Protein AF-A0A7D5QG07-F1 (afdb_monomer_lite)

Secondary structure (DSSP, 8-state):
--HHHHHHHHS-BS---TTTS-HHHHHHEEEE-----TTS-SS----SPPPEEEETT-HHHHHHHHHHHTHHHHTT--TTS--HHHHHS-HHHHHHHHHHTTSEEEEE-SSEEEEEETTS-EEEEEHHHHHH-GGGTT-TTSTTEEEE-TT--HHHHHHHS-SEEEHHHHHTSS-EE-THHHHHHHHH-TTS-EEEEEETTEEEEEEPP-

Sequence (210 aa):
MTQQFDRLQEEPQTEIDRGRLNPTERQQLRTIDVSGTAGLPNTNTSGKFTTVYYLAGEEEVAAEKFTEENRDQLEQIDFSKSNALQTSVDRPVYDWILHHAGERTLTKYETVVREERADGSQWIIGRNKFDDRVDRRYGKNERGTAYVPPELSLNEVFERCGETITEEDLRLLDIDGDVREVLDLFRHDPSFPCEPISTHGMLAVRKTAS

Organism: NCBI:txid2743089

pLDDT: mean 90.37, std 10.23, range [45.09, 97.94]

Foldseek 3Di:
DFPLLVVQVVAKDLDDDLVRDDPVSNVQKDKQAFPDCFQAPPPDDDDGQRMIIHGPPCLLRSLLVSCVSCVVVLVRGDPVDDGRSCVRDDLVSSVSNCVNNVQWDWDDWDFWIWIAGPLQKIKIFTPCCVPPVSVCRDPLPDAGIKIDDNVDDLVVLLVPDDQKFFPVSCVVDPMTHHCVSSLVCLCTPPVNQWHWDADPNGIMIGHDDD

Radius of gyration: 21.15 Å; chains: 1; bounding box: 48×39×62 Å

Structure (mmCIF, N/CA/C/O backbone):
data_AF-A0A7D5QG07-F1
#
_entry.id   AF-A0A7D5QG07-F1
#
loop_
_atom_site.group_PDB
_atom_site.id
_atom_site.type_symbol
_atom_site.label_atom_id
_atom_site.label_alt_id
_atom_site.label_comp_id
_atom_site.label_asym_id
_atom_site.label_entity_id
_atom_site.label_seq_id
_atom_site.pdbx_PDB_ins_code
_atom_site.Cartn_x
_atom_site.Cartn_y
_atom_site.Cartn_z
_atom_site.occupancy
_atom_site.B_iso_or_equiv
_atom_site.auth_seq_id
_atom_site.auth_comp_id
_atom_site.auth_asym_id
_atom_site.auth_atom_id
_atom_site.pdbx_PDB_model_num
ATOM 1 N N . MET A 1 1 ? -11.090 12.742 33.816 1.00 75.62 1 MET A N 1
ATOM 2 C CA . MET A 1 1 ? -10.568 11.680 32.947 1.00 75.62 1 MET A CA 1
ATOM 3 C C . MET A 1 1 ? -10.974 10.357 33.562 1.00 75.62 1 MET A C 1
ATOM 5 O O . MET A 1 1 ? -11.002 10.274 34.790 1.00 75.62 1 MET A O 1
ATOM 9 N N . THR A 1 2 ? -11.437 9.403 32.764 1.00 88.50 2 THR A N 1
ATOM 10 C CA . THR A 1 2 ? -11.834 8.072 33.244 1.00 88.50 2 THR A CA 1
ATOM 11 C C . THR A 1 2 ? -10.656 7.107 33.150 1.00 88.50 2 THR A C 1
ATOM 13 O O . THR A 1 2 ? -9.847 7.223 32.240 1.00 88.50 2 THR A O 1
ATOM 16 N N . GLN A 1 3 ? -10.594 6.102 34.030 1.00 90.12 3 GLN A N 1
ATOM 17 C CA . GLN A 1 3 ? -9.508 5.103 34.017 1.00 90.12 3 GLN A CA 1
ATOM 18 C C . GLN A 1 3 ? -9.377 4.369 32.674 1.00 90.12 3 GLN A C 1
ATOM 20 O O . GLN A 1 3 ? -8.296 3.941 32.293 1.00 90.12 3 GLN A O 1
ATOM 25 N N . GLN A 1 4 ? -10.489 4.195 31.954 1.00 90.62 4 GLN A N 1
ATOM 26 C CA . GLN A 1 4 ? -10.457 3.594 30.622 1.00 90.62 4 GLN A CA 1
ATOM 27 C C . GLN A 1 4 ? -9.871 4.533 29.573 1.00 90.62 4 GLN A C 1
ATOM 29 O O . GLN A 1 4 ? -9.216 4.063 28.651 1.00 90.62 4 GLN A O 1
ATOM 34 N N . PHE A 1 5 ? -10.095 5.838 29.716 1.00 91.25 5 PHE A N 1
ATOM 35 C CA . PHE A 1 5 ? -9.460 6.818 28.853 1.00 91.25 5 PHE A CA 1
ATOM 36 C C . PHE A 1 5 ? -7.966 6.942 29.152 1.00 91.25 5 PHE A C 1
ATOM 38 O O . PHE A 1 5 ? -7.192 7.004 28.211 1.00 91.25 5 PHE A O 1
ATOM 45 N N . ASP A 1 6 ? -7.556 6.884 30.423 1.00 91.94 6 ASP A N 1
ATOM 46 C CA . ASP A 1 6 ? -6.134 6.890 30.799 1.00 91.94 6 ASP A CA 1
ATOM 47 C C . ASP A 1 6 ? -5.387 5.717 30.131 1.00 91.94 6 ASP A C 1
ATOM 49 O O . ASP A 1 6 ? -4.343 5.915 29.523 1.00 91.94 6 ASP A O 1
ATOM 53 N N . ARG A 1 7 ? -5.979 4.511 30.122 1.00 92.25 7 ARG A N 1
ATOM 54 C CA . ARG A 1 7 ? -5.424 3.348 29.397 1.00 92.25 7 ARG A CA 1
ATOM 55 C C . ARG A 1 7 ? -5.297 3.573 27.888 1.00 92.25 7 ARG A C 1
ATOM 57 O O . ARG A 1 7 ? -4.342 3.107 27.285 1.00 92.25 7 ARG A O 1
ATOM 64 N N . LEU A 1 8 ? -6.261 4.268 27.282 1.00 93.19 8 LEU A N 1
ATOM 65 C CA . LEU A 1 8 ? -6.231 4.606 25.854 1.00 93.19 8 LEU A CA 1
ATOM 66 C C . LEU A 1 8 ? -5.190 5.676 25.513 1.00 93.19 8 LEU A C 1
ATOM 68 O O . LEU A 1 8 ? -4.864 5.825 24.347 1.00 93.19 8 LEU A O 1
ATOM 72 N N . GLN A 1 9 ? -4.700 6.435 26.494 1.00 92.94 9 GLN A N 1
ATOM 73 C CA . GLN A 1 9 ? -3.595 7.375 26.288 1.00 92.94 9 GLN A CA 1
ATOM 74 C C . GLN A 1 9 ? -2.223 6.695 26.334 1.00 92.94 9 GLN A C 1
ATOM 76 O O . GLN A 1 9 ? -1.236 7.313 25.943 1.00 92.94 9 GLN A O 1
ATOM 81 N N . GLU A 1 10 ? -2.150 5.470 26.858 1.00 93.06 10 GLU A N 1
ATOM 82 C CA . GLU A 1 10 ? -0.915 4.686 26.907 1.00 93.06 10 GLU A CA 1
ATOM 83 C C . GLU A 1 10 ? -0.729 3.871 25.624 1.00 93.06 10 GLU A C 1
ATOM 85 O O . GLU A 1 10 ? 0.363 3.859 25.061 1.00 93.06 10 GLU A O 1
ATOM 90 N N . GLU A 1 11 ? -1.787 3.194 25.168 1.00 94.12 11 GLU A N 1
ATOM 91 C CA . GLU A 1 11 ? -1.794 2.386 23.945 1.00 94.12 11 GLU A CA 1
ATOM 92 C C . GLU A 1 11 ? -3.230 1.976 23.541 1.00 94.12 11 GLU A C 1
ATOM 94 O O . GLU A 1 11 ? -4.140 1.985 24.384 1.00 94.12 11 GLU A O 1
ATOM 99 N N . PRO A 1 12 ? -3.446 1.524 22.287 1.00 96.25 12 PRO A N 1
ATOM 100 C CA . PRO A 1 12 ? -4.704 0.918 21.851 1.00 96.25 12 PRO A CA 1
ATOM 101 C C . PRO A 1 12 ? -5.151 -0.242 22.754 1.00 96.25 12 PRO A C 1
ATOM 103 O O . PRO A 1 12 ? -4.336 -0.954 23.333 1.00 96.25 12 PRO A O 1
ATOM 106 N N . GLN A 1 13 ? -6.456 -0.477 22.878 1.00 96.69 13 GLN A N 1
ATOM 107 C CA . GLN A 1 13 ? -7.034 -1.445 23.823 1.00 96.69 13 GLN A CA 1
ATOM 108 C C . GLN A 1 13 ? -8.096 -2.323 23.152 1.00 96.69 13 GLN A C 1
ATOM 110 O O . GLN A 1 13 ? -8.821 -1.857 22.284 1.00 96.69 13 GLN A O 1
ATOM 115 N N . THR A 1 14 ? -8.260 -3.571 23.591 1.00 92.50 14 THR A N 1
ATOM 116 C CA . THR A 1 14 ? -9.289 -4.503 23.077 1.00 92.50 14 THR A CA 1
ATOM 117 C C . THR A 1 14 ? -10.572 -4.524 23.917 1.00 92.50 14 THR A C 1
ATOM 119 O O . THR A 1 14 ? -11.647 -4.875 23.435 1.00 92.50 14 THR A O 1
ATOM 122 N N . GLU A 1 15 ? -10.497 -4.081 25.176 1.00 88.75 15 GLU A N 1
ATOM 123 C CA . GLU A 1 15 ? -11.593 -4.169 26.150 1.00 88.75 15 GLU A CA 1
ATOM 124 C C . GLU A 1 15 ? -11.945 -2.801 26.756 1.00 88.75 15 GLU A C 1
ATOM 126 O O . GLU A 1 15 ? -11.649 -2.503 27.918 1.00 88.75 15 GLU A O 1
ATOM 131 N N . ILE A 1 16 ? -12.608 -1.947 25.971 1.00 91.19 16 ILE A N 1
ATOM 132 C CA . ILE A 1 16 ? -13.127 -0.655 26.442 1.00 91.19 16 ILE A CA 1
ATOM 133 C C . ILE A 1 16 ? -14.647 -0.704 26.587 1.00 91.19 16 ILE A C 1
ATOM 135 O O . ILE A 1 16 ? -15.390 -0.936 25.634 1.00 91.19 16 ILE A O 1
ATOM 139 N N . ASP A 1 17 ? -15.127 -0.398 27.793 1.00 89.00 17 ASP A N 1
ATOM 140 C CA . ASP A 1 17 ? -16.552 -0.199 28.052 1.00 89.00 17 ASP A CA 1
ATOM 141 C C . ASP A 1 17 ? -16.914 1.254 27.731 1.00 89.00 17 ASP A C 1
ATOM 143 O O . ASP A 1 17 ? -16.845 2.151 28.574 1.00 89.00 17 ASP A O 1
ATOM 147 N N . ARG A 1 18 ? -17.355 1.496 26.493 1.00 88.06 18 ARG A N 1
ATOM 148 C CA . ARG A 1 18 ? -17.759 2.833 26.019 1.00 88.06 18 ARG A CA 1
ATOM 149 C C . ARG A 1 18 ? -18.761 3.532 26.948 1.00 88.06 18 ARG A C 1
ATOM 151 O O . ARG A 1 18 ? -18.806 4.764 26.962 1.00 88.06 18 ARG A O 1
ATOM 158 N N . GLY A 1 19 ? -19.557 2.782 27.718 1.00 89.44 19 GLY A N 1
ATOM 159 C CA . GLY A 1 19 ? -20.500 3.326 28.694 1.00 89.44 19 GLY A CA 1
ATOM 160 C C . GLY A 1 19 ? -19.825 4.057 29.857 1.00 89.44 19 GLY A C 1
ATOM 161 O O . GLY A 1 19 ? -20.403 5.007 30.389 1.00 89.44 19 GLY A O 1
ATOM 162 N N . ARG A 1 20 ? -18.590 3.675 30.207 1.00 90.50 20 ARG A N 1
ATOM 163 C CA . ARG A 1 20 ? -17.798 4.275 31.295 1.00 90.50 20 ARG A CA 1
ATOM 164 C C . ARG A 1 20 ? -17.030 5.523 30.885 1.00 90.50 20 ARG A C 1
ATOM 166 O O . ARG A 1 20 ? -16.635 6.281 31.763 1.00 90.50 20 ARG A O 1
ATOM 173 N N . LEU A 1 21 ? -16.852 5.755 29.587 1.00 92.38 21 LEU A N 1
ATOM 174 C CA . LEU A 1 21 ? -16.264 6.988 29.065 1.00 92.38 21 LEU A CA 1
ATOM 175 C C . LEU A 1 21 ? -17.257 8.149 29.185 1.00 92.38 21 LEU A C 1
ATOM 177 O O . LEU A 1 21 ? -18.464 7.970 28.977 1.00 92.38 21 LEU A O 1
ATOM 181 N N . ASN A 1 22 ? -16.762 9.355 29.458 1.00 92.31 22 ASN A N 1
ATOM 182 C CA . ASN A 1 22 ? -17.591 10.562 29.394 1.00 92.31 22 ASN A CA 1
ATOM 183 C C . ASN A 1 22 ? -17.826 11.010 27.927 1.00 92.31 22 ASN A C 1
ATOM 185 O O . ASN A 1 22 ? -17.164 10.509 27.017 1.00 92.31 22 ASN A O 1
ATOM 189 N N . PRO A 1 23 ? -18.763 11.938 27.648 1.00 92.75 23 PRO A N 1
ATOM 190 C CA . PRO A 1 23 ? -19.078 12.339 26.273 1.00 92.75 23 PRO A CA 1
ATOM 191 C C . PRO A 1 23 ? -17.880 12.857 25.458 1.00 92.75 23 PRO A C 1
ATOM 193 O O . PRO A 1 23 ? -17.758 12.507 24.286 1.00 92.75 23 PRO A O 1
ATOM 196 N N . THR A 1 24 ? -16.987 13.641 26.065 1.00 92.31 24 THR A N 1
ATOM 197 C CA . THR A 1 24 ? -15.797 14.202 25.401 1.00 92.31 24 THR A CA 1
ATOM 198 C C . THR A 1 24 ? -14.765 13.123 25.071 1.00 92.31 24 THR A C 1
ATOM 200 O O . THR A 1 24 ? -14.142 13.152 24.013 1.00 92.31 24 THR A O 1
ATOM 203 N N . GLU A 1 25 ? -14.600 12.142 25.955 1.00 91.81 25 GLU A N 1
ATOM 204 C CA . GLU A 1 25 ? -13.723 10.984 25.745 1.00 91.81 25 GLU A CA 1
ATOM 205 C C . GLU A 1 25 ? -14.256 10.093 24.613 1.00 91.81 25 GLU A C 1
ATOM 207 O O . GLU A 1 25 ? -13.514 9.708 23.712 1.00 91.81 25 GLU A O 1
ATOM 212 N N . ARG A 1 26 ? -15.573 9.840 24.579 1.00 91.69 26 ARG A N 1
ATOM 213 C CA . ARG A 1 26 ? -16.208 9.057 23.500 1.00 91.69 26 ARG A CA 1
ATOM 214 C C . ARG A 1 26 ? -16.063 9.693 22.120 1.00 91.69 26 ARG A C 1
ATOM 216 O O . ARG A 1 26 ? -16.059 8.962 21.138 1.00 91.69 26 ARG A O 1
ATOM 223 N N . GLN A 1 27 ? -15.994 11.022 22.032 1.00 90.44 27 GLN A N 1
ATOM 224 C CA . GLN A 1 27 ? -15.794 11.722 20.756 1.00 90.44 27 GLN A CA 1
ATOM 225 C C . GLN A 1 27 ? -14.382 11.525 20.192 1.00 90.44 27 GLN A C 1
ATOM 227 O O . GLN A 1 27 ? -14.193 11.558 18.975 1.00 90.44 27 GLN A O 1
ATOM 232 N N . GLN A 1 28 ? -13.397 11.318 21.065 1.00 91.50 28 GLN A N 1
ATOM 233 C CA . GLN A 1 28 ? -12.005 11.083 20.678 1.00 91.50 28 GLN A CA 1
ATOM 234 C C . GLN A 1 28 ? -11.739 9.618 20.335 1.00 91.50 28 GLN A C 1
ATOM 236 O O . GLN A 1 28 ? -10.864 9.335 19.523 1.00 91.50 28 GLN A O 1
ATOM 241 N N . LEU A 1 29 ? -12.535 8.710 20.901 1.00 93.50 29 LEU A N 1
ATOM 242 C CA . LEU A 1 29 ? -12.448 7.281 20.644 1.00 93.50 29 LEU A CA 1
ATOM 243 C C . LEU A 1 29 ? -12.625 6.959 19.153 1.00 93.50 29 LEU A C 1
ATOM 245 O O . LEU A 1 29 ? -13.559 7.431 18.494 1.00 93.50 29 LEU A O 1
ATOM 249 N N . ARG A 1 30 ? -11.745 6.108 18.643 1.00 94.81 30 ARG A N 1
ATOM 250 C CA . ARG A 1 30 ? -11.836 5.440 17.346 1.00 94.81 30 ARG A CA 1
ATOM 251 C C . ARG A 1 30 ? -11.842 3.932 17.557 1.00 94.81 30 ARG A C 1
ATOM 253 O O . ARG A 1 30 ? -11.508 3.449 18.640 1.00 94.81 30 ARG A O 1
ATOM 260 N N . THR A 1 31 ? -12.294 3.201 16.544 1.00 94.19 31 THR A N 1
ATOM 261 C CA . THR A 1 31 ? -12.434 1.747 16.617 1.00 94.19 31 THR A CA 1
ATOM 262 C C . THR A 1 31 ? -12.063 1.090 15.305 1.00 94.19 31 THR A C 1
ATOM 264 O O . THR A 1 31 ? -12.551 1.509 14.258 1.00 94.19 31 THR A O 1
ATOM 267 N N . ILE A 1 32 ? -11.282 0.021 15.385 1.00 94.31 32 ILE A N 1
ATOM 268 C CA . ILE A 1 32 ? -11.153 -0.978 14.332 1.00 94.31 32 ILE A CA 1
ATOM 269 C C . ILE A 1 32 ? -12.163 -2.070 14.671 1.00 94.31 32 ILE A C 1
ATOM 271 O O . ILE A 1 32 ? -11.941 -2.876 15.576 1.00 94.31 32 ILE A O 1
ATOM 275 N N . ASP A 1 33 ? -13.308 -2.036 13.997 1.00 90.31 33 ASP A N 1
ATOM 276 C CA . ASP A 1 33 ? -14.390 -3.003 14.163 1.00 90.31 33 ASP A CA 1
ATOM 277 C C . ASP A 1 33 ? -14.762 -3.576 12.798 1.00 90.31 33 ASP A C 1
ATOM 279 O O . ASP A 1 33 ? -14.999 -2.832 11.846 1.00 90.31 33 ASP A O 1
ATOM 283 N N . VAL A 1 34 ? -14.789 -4.903 12.689 1.00 86.94 34 VAL A N 1
ATOM 284 C CA . VAL A 1 34 ? -15.007 -5.593 11.415 1.00 86.94 34 VAL A CA 1
ATOM 285 C C . VAL A 1 34 ? -16.366 -6.256 11.446 1.00 86.94 34 VAL A C 1
ATOM 287 O O . VAL A 1 34 ? -16.566 -7.319 12.037 1.00 86.94 34 VAL A O 1
ATOM 290 N N . SER A 1 35 ? -17.319 -5.619 10.776 1.00 73.19 35 SER A N 1
ATOM 291 C CA . SER A 1 35 ? -18.665 -6.149 10.634 1.00 73.19 35 SER A CA 1
ATOM 292 C C . SER A 1 35 ? -18.779 -6.971 9.350 1.00 73.19 35 SER A C 1
ATOM 294 O O . SER A 1 35 ? -18.849 -6.420 8.256 1.00 73.19 35 SER A O 1
ATOM 296 N N . GLY A 1 36 ? -18.858 -8.295 9.476 1.00 64.25 36 GLY A N 1
ATOM 297 C CA . GLY A 1 36 ? -19.212 -9.186 8.368 1.00 64.25 36 GLY A CA 1
ATOM 298 C C . GLY A 1 36 ? -18.354 -10.442 8.285 1.00 64.25 36 GLY A C 1
ATOM 299 O O . GLY A 1 36 ? -17.335 -10.566 8.953 1.00 64.25 36 GLY A O 1
ATOM 300 N N . THR A 1 37 ? -18.798 -11.391 7.461 1.00 60.59 37 THR A N 1
ATOM 301 C CA . THR A 1 37 ? -18.122 -12.682 7.232 1.00 60.59 37 THR A CA 1
ATOM 302 C C . THR A 1 37 ? -17.640 -12.845 5.787 1.00 60.59 37 THR A C 1
ATOM 304 O O . THR A 1 37 ? -17.240 -13.933 5.381 1.00 60.59 37 THR A O 1
ATOM 307 N N . ALA A 1 38 ? -17.713 -11.786 4.973 1.00 60.53 38 ALA A N 1
ATOM 308 C CA . ALA A 1 38 ? -17.312 -11.830 3.570 1.00 60.53 38 ALA A CA 1
ATOM 309 C C . ALA A 1 38 ? -15.799 -12.078 3.439 1.00 60.53 38 ALA A C 1
ATOM 311 O O . ALA A 1 38 ? -14.995 -11.327 3.990 1.00 60.53 38 ALA A O 1
ATOM 312 N N . GLY A 1 39 ? -15.421 -13.118 2.693 1.00 58.28 39 GLY A N 1
ATOM 313 C CA . GLY A 1 39 ? -14.022 -13.519 2.512 1.00 58.28 39 GLY A CA 1
ATOM 314 C C . GLY A 1 39 ? -13.503 -14.529 3.542 1.00 58.28 39 GLY A C 1
ATOM 315 O O . GLY A 1 39 ? -12.375 -14.981 3.392 1.00 58.28 39 GLY A O 1
ATOM 316 N N . LEU A 1 40 ? -14.315 -14.929 4.531 1.00 62.00 40 LEU A N 1
ATOM 317 C CA . LEU A 1 40 ? -13.992 -16.039 5.432 1.00 62.00 40 LEU A CA 1
ATOM 318 C C . LEU A 1 40 ? -14.559 -17.354 4.866 1.00 62.00 40 LEU A C 1
ATOM 320 O O . LEU A 1 40 ? -15.730 -17.388 4.466 1.00 62.00 40 LEU A O 1
ATOM 324 N N . PRO A 1 41 ? -13.778 -18.448 4.806 1.00 55.97 41 PRO A N 1
ATOM 325 C CA . PRO A 1 41 ? -14.302 -19.746 4.400 1.00 55.97 41 PRO A CA 1
ATOM 326 C C . PRO A 1 41 ? -15.393 -20.211 5.382 1.00 55.97 41 PRO A C 1
ATOM 328 O O . PRO A 1 41 ? -15.249 -20.093 6.594 1.00 55.97 41 PRO A O 1
ATOM 331 N N . ASN A 1 42 ? -16.492 -20.779 4.864 1.00 51.66 42 ASN A N 1
ATOM 332 C CA . ASN A 1 42 ? -17.657 -21.276 5.632 1.00 51.66 42 ASN A CA 1
ATOM 333 C C . ASN A 1 42 ? -17.342 -22.447 6.600 1.00 51.66 42 ASN A C 1
ATOM 335 O O . ASN A 1 42 ? -18.241 -23.136 7.084 1.00 51.66 42 ASN A O 1
ATOM 339 N N . THR A 1 43 ? -16.071 -22.730 6.860 1.00 45.09 43 THR A N 1
ATOM 340 C CA . THR A 1 43 ? -15.596 -23.872 7.631 1.00 45.09 43 THR A CA 1
ATOM 341 C C . THR A 1 43 ? -15.408 -23.505 9.098 1.00 45.09 43 THR A C 1
ATOM 343 O O . THR A 1 43 ? -14.291 -23.303 9.527 1.00 45.09 43 THR A O 1
ATOM 346 N N . ASN A 1 44 ? -16.487 -23.475 9.883 1.00 46.47 44 ASN A N 1
ATOM 347 C CA . ASN A 1 44 ? -16.484 -23.751 11.334 1.00 46.47 44 ASN A CA 1
ATOM 348 C C . ASN A 1 44 ? -15.408 -23.105 12.261 1.00 46.47 44 ASN A C 1
ATOM 350 O O . ASN A 1 44 ? -15.214 -23.616 13.365 1.00 46.47 44 ASN A O 1
ATOM 354 N N . THR A 1 45 ? -14.759 -21.986 11.920 1.00 45.22 45 THR A N 1
ATOM 355 C CA . THR A 1 45 ? -13.738 -21.349 12.780 1.00 45.22 45 THR A CA 1
ATOM 356 C C . THR A 1 45 ? -14.207 -20.052 13.452 1.00 45.22 45 THR A C 1
ATOM 358 O O . THR A 1 45 ? -14.555 -19.065 12.815 1.00 45.22 45 THR A O 1
ATOM 361 N N . SER A 1 46 ? -14.230 -20.124 14.786 1.00 45.81 46 SER A N 1
ATOM 362 C CA . SER A 1 46 ? -13.853 -19.103 15.778 1.00 45.81 46 SER A CA 1
ATOM 363 C C . SER A 1 46 ? -14.093 -17.614 15.477 1.00 45.81 46 SER A C 1
ATOM 365 O O . SER A 1 46 ? -13.234 -16.930 14.932 1.00 45.81 46 SER A O 1
ATOM 367 N N . GLY A 1 47 ? -15.172 -17.088 16.064 1.00 60.59 47 GLY A N 1
ATOM 368 C CA . GLY A 1 47 ? -15.193 -15.740 16.641 1.00 60.59 47 GLY A CA 1
ATOM 369 C C . GLY A 1 47 ? -15.346 -14.571 15.665 1.00 60.59 47 GLY A C 1
ATOM 370 O O . GLY A 1 47 ? -14.900 -14.585 14.527 1.00 60.59 47 GLY A O 1
ATOM 371 N N . LYS A 1 48 ? -16.003 -13.513 16.144 1.00 76.00 48 LYS A N 1
ATOM 372 C CA . LYS A 1 48 ? -15.893 -12.185 15.530 1.00 76.00 48 LYS A CA 1
ATOM 373 C C . LYS A 1 48 ? -14.455 -11.690 15.708 1.00 76.00 48 LYS A C 1
ATOM 375 O O . LYS A 1 48 ? -13.819 -12.080 16.686 1.00 76.00 48 LYS A O 1
ATOM 380 N N . PHE A 1 49 ? -13.984 -10.818 14.817 1.00 88.00 49 PHE A N 1
ATOM 381 C CA . PHE A 1 49 ? -12.759 -10.062 15.071 1.00 88.00 49 PHE A CA 1
ATOM 382 C C . PHE A 1 49 ? -12.864 -9.349 16.424 1.00 88.00 49 PHE A C 1
ATOM 384 O O . PHE A 1 49 ? -13.899 -8.755 16.741 1.00 88.00 49 PHE A O 1
ATOM 391 N N . THR A 1 50 ? -11.801 -9.418 17.215 1.00 91.81 50 THR A N 1
ATOM 392 C CA . THR A 1 50 ? -11.635 -8.619 18.422 1.00 91.81 50 THR A CA 1
ATOM 393 C C . THR A 1 50 ? -11.540 -7.155 18.014 1.00 91.81 50 THR A C 1
ATOM 395 O O . THR A 1 50 ? -10.642 -6.761 17.268 1.00 91.81 50 THR A O 1
ATOM 398 N N . THR A 1 51 ? -12.483 -6.346 18.495 1.00 93.56 51 THR A N 1
ATOM 399 C CA . THR A 1 51 ? -12.501 -4.900 18.265 1.00 93.56 51 THR A CA 1
ATOM 400 C C . THR A 1 51 ? -11.322 -4.238 18.977 1.00 93.56 51 THR A C 1
ATOM 402 O O . THR A 1 51 ? -11.108 -4.480 20.164 1.00 93.56 51 THR A O 1
ATOM 405 N N . VAL A 1 52 ? -10.605 -3.348 18.287 1.00 96.31 52 VAL A N 1
ATOM 406 C CA . VAL A 1 52 ? -9.563 -2.502 18.892 1.00 96.31 52 VAL A CA 1
ATOM 407 C C . VAL A 1 52 ? -10.055 -1.065 18.996 1.00 96.31 52 VAL A C 1
ATOM 409 O O . VAL A 1 52 ? -10.602 -0.506 18.050 1.00 96.31 52 VAL A O 1
ATOM 412 N N . TYR A 1 53 ? -9.852 -0.464 20.157 1.00 96.25 53 TYR A N 1
ATOM 413 C CA . TYR A 1 53 ? -10.187 0.905 20.514 1.00 96.25 53 TYR A CA 1
ATOM 414 C C . TYR A 1 53 ? -8.904 1.726 20.615 1.00 96.25 53 TYR A C 1
ATOM 416 O O . TYR A 1 53 ? -7.945 1.277 21.236 1.00 96.25 53 TYR A O 1
ATOM 424 N N . TYR A 1 54 ? -8.884 2.923 20.036 1.00 96.25 54 TYR A N 1
ATOM 425 C CA . TYR A 1 54 ? -7.681 3.761 19.983 1.00 96.25 54 TYR A CA 1
ATOM 426 C C . TYR A 1 54 ? -8.032 5.252 19.910 1.00 96.25 54 TYR A C 1
ATOM 428 O O . TYR A 1 54 ? -9.212 5.609 19.771 1.00 96.25 54 TYR A O 1
ATOM 436 N N . LEU A 1 55 ? -7.033 6.129 20.027 1.00 95.12 55 LEU A N 1
ATOM 437 C CA . LEU A 1 55 ? -7.194 7.573 19.850 1.00 95.12 55 LEU A CA 1
ATOM 438 C C . LEU A 1 55 ? -6.734 8.013 18.452 1.00 95.12 55 LEU A C 1
ATOM 440 O O . LEU A 1 55 ? -5.897 7.384 17.815 1.00 95.12 55 LEU A O 1
ATOM 444 N N . ALA A 1 56 ? -7.305 9.103 17.937 1.00 91.00 56 ALA A N 1
ATOM 445 C CA . ALA A 1 56 ? -6.933 9.616 16.615 1.00 91.00 56 ALA A CA 1
ATOM 446 C C . ALA A 1 56 ? -5.424 9.929 16.531 1.00 91.00 56 ALA A C 1
ATOM 448 O O . ALA A 1 56 ? -4.891 10.595 17.419 1.00 91.00 56 ALA A O 1
ATOM 449 N N . GLY A 1 57 ? -4.771 9.498 15.448 1.00 90.19 57 GLY A N 1
ATOM 450 C CA . GLY A 1 57 ? -3.316 9.585 15.278 1.00 90.19 57 GLY A CA 1
ATOM 451 C C . GLY A 1 57 ? -2.552 8.309 15.653 1.00 90.19 57 GLY A C 1
ATOM 452 O O . GLY A 1 57 ? -1.353 8.237 15.395 1.00 90.19 57 GLY A O 1
ATOM 453 N N . GLU A 1 58 ? -3.219 7.306 16.236 1.00 94.44 58 GLU A N 1
ATOM 454 C CA . GLU A 1 58 ? -2.628 6.006 16.592 1.00 94.44 58 GLU A CA 1
ATOM 455 C C . GLU A 1 58 ? -3.014 4.891 15.605 1.00 94.44 58 GLU A C 1
ATOM 457 O O . GLU A 1 58 ? -3.027 3.716 15.964 1.00 94.44 58 GLU A O 1
ATOM 462 N N . GLU A 1 59 ? -3.371 5.227 14.360 1.00 95.00 59 GLU A N 1
ATOM 463 C CA . GLU A 1 59 ? -3.904 4.262 13.387 1.00 95.00 59 GLU A CA 1
ATOM 464 C C . GLU A 1 59 ? -2.942 3.099 13.103 1.00 95.00 59 GLU A C 1
ATOM 466 O O . GLU A 1 59 ? -3.392 1.969 12.927 1.00 95.00 59 GLU A O 1
ATOM 471 N N . GLU A 1 60 ? -1.635 3.370 13.061 1.00 95.56 60 GLU A N 1
ATOM 472 C CA . GLU A 1 60 ? -0.593 2.361 12.834 1.00 95.56 60 GLU A CA 1
ATOM 473 C C . GLU A 1 60 ? -0.507 1.378 14.008 1.00 95.56 60 GLU A C 1
ATOM 475 O O . GLU A 1 60 ? -0.717 0.182 13.828 1.00 95.56 60 GLU A O 1
ATOM 480 N N . VAL A 1 61 ? -0.322 1.887 15.230 1.00 96.75 61 VAL A N 1
ATOM 481 C CA . VAL A 1 61 ? -0.219 1.062 16.449 1.00 96.75 61 VAL A CA 1
ATOM 482 C C . VAL A 1 61 ? -1.522 0.297 16.713 1.00 96.75 61 VAL A C 1
ATOM 484 O O . VAL A 1 61 ? -1.515 -0.852 17.152 1.00 96.75 61 VAL A O 1
ATOM 487 N N . ALA A 1 62 ? -2.674 0.904 16.416 1.00 96.94 62 ALA A N 1
ATOM 488 C CA . ALA A 1 62 ? -3.963 0.235 16.536 1.00 96.94 62 ALA A CA 1
ATOM 489 C C . ALA A 1 62 ? -4.107 -0.909 15.527 1.00 96.94 62 ALA A C 1
ATOM 491 O O . ALA A 1 62 ? -4.633 -1.968 15.876 1.00 96.94 62 ALA A O 1
ATOM 492 N N . ALA A 1 63 ? -3.641 -0.715 14.291 1.00 97.44 63 ALA A N 1
ATOM 493 C CA . ALA A 1 63 ? -3.636 -1.752 13.269 1.00 97.44 63 ALA A CA 1
ATOM 494 C C . ALA A 1 63 ? -2.659 -2.886 13.601 1.00 97.44 63 ALA A C 1
ATOM 496 O O . ALA A 1 63 ? -3.008 -4.044 13.378 1.00 97.44 63 ALA A O 1
ATOM 497 N N . GLU A 1 64 ? -1.488 -2.586 14.167 1.00 97.56 64 GLU A N 1
ATOM 498 C CA . GLU A 1 64 ? -0.555 -3.583 14.705 1.00 97.56 64 GLU A CA 1
ATOM 499 C C . GLU A 1 64 ? -1.239 -4.444 15.773 1.00 97.56 64 GLU A C 1
ATOM 501 O O . GLU A 1 64 ? -1.379 -5.652 15.585 1.00 97.56 64 GLU A O 1
ATOM 506 N N . LYS A 1 65 ? -1.802 -3.821 16.817 1.00 97.44 65 LYS A N 1
ATOM 507 C CA . LYS A 1 65 ? -2.508 -4.541 17.889 1.00 97.44 65 LYS A CA 1
ATOM 508 C C . LYS A 1 65 ? -3.688 -5.357 17.366 1.00 97.44 65 LYS A C 1
ATOM 510 O O . LYS A 1 65 ? -3.880 -6.504 17.756 1.00 97.44 65 LYS A O 1
ATOM 515 N N . PHE A 1 66 ? -4.477 -4.797 16.448 1.00 97.19 66 PHE A N 1
ATOM 516 C CA .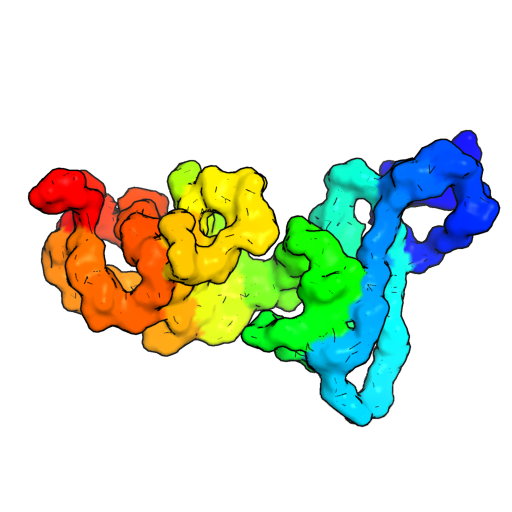 PHE A 1 66 ? -5.566 -5.532 15.802 1.00 97.19 66 PHE A CA 1
ATOM 517 C C . PHE A 1 66 ? -5.050 -6.770 15.069 1.00 97.19 66 PHE A C 1
ATOM 519 O O . PHE A 1 66 ? -5.689 -7.821 15.098 1.00 97.19 66 PHE A O 1
ATOM 526 N N . THR A 1 67 ? -3.901 -6.642 14.415 1.00 96.50 67 THR A N 1
ATOM 527 C CA . THR A 1 67 ? -3.279 -7.710 13.644 1.00 96.50 67 THR A CA 1
ATOM 528 C C . THR A 1 67 ? -2.760 -8.834 14.540 1.00 96.50 67 THR A C 1
ATOM 530 O O . THR A 1 67 ? -2.960 -10.003 14.214 1.00 96.50 67 THR A O 1
ATOM 533 N N . GLU A 1 68 ? -2.143 -8.493 15.670 1.00 96.06 68 GLU A N 1
ATOM 534 C CA . GLU A 1 68 ? -1.675 -9.454 16.674 1.00 96.06 68 GLU A CA 1
ATOM 535 C C . GLU A 1 68 ? -2.839 -10.234 17.300 1.00 96.06 68 GLU A C 1
ATOM 537 O O . GLU A 1 68 ? -2.827 -11.463 17.328 1.00 96.06 68 GLU A O 1
ATOM 542 N N . GLU A 1 69 ? -3.883 -9.527 17.733 1.00 95.56 69 GLU A N 1
ATOM 543 C CA . GLU A 1 69 ? -5.043 -10.105 18.429 1.00 95.56 69 GLU A CA 1
ATOM 544 C C . GLU A 1 69 ? -5.924 -10.977 17.528 1.00 95.56 69 GLU A C 1
ATOM 546 O O . GLU A 1 69 ? -6.668 -11.833 18.006 1.00 95.56 69 GLU A O 1
ATOM 551 N N . ASN A 1 70 ? -5.867 -10.752 16.215 1.00 93.12 70 ASN A N 1
ATOM 552 C CA . ASN A 1 70 ? -6.696 -11.445 15.232 1.00 93.12 70 ASN A CA 1
ATOM 553 C C . ASN A 1 70 ? -5.870 -12.262 14.234 1.00 93.12 70 ASN A C 1
ATOM 555 O O . ASN A 1 70 ? -6.319 -12.489 13.106 1.00 93.12 70 ASN A O 1
ATOM 559 N N . ARG A 1 71 ? -4.652 -12.671 14.615 1.00 93.00 71 ARG A N 1
ATOM 560 C CA . ARG A 1 71 ? -3.703 -13.303 13.693 1.00 93.00 71 ARG A CA 1
ATOM 561 C C . ARG A 1 71 ? -4.302 -14.513 12.980 1.00 93.00 71 ARG A C 1
ATOM 563 O O . ARG A 1 71 ? -4.289 -14.540 11.750 1.00 93.00 71 ARG A O 1
ATOM 570 N N . ASP A 1 72 ? -4.894 -15.432 13.740 1.00 89.69 72 ASP A N 1
ATOM 571 C CA . ASP A 1 72 ? -5.479 -16.680 13.237 1.00 89.69 72 ASP A CA 1
ATOM 572 C C . ASP A 1 72 ? -6.616 -16.437 12.231 1.00 89.69 72 ASP A C 1
ATOM 574 O O . ASP A 1 72 ? -6.787 -17.191 11.271 1.00 89.69 72 ASP A O 1
ATOM 578 N N . GLN A 1 73 ? -7.427 -15.396 12.443 1.00 88.88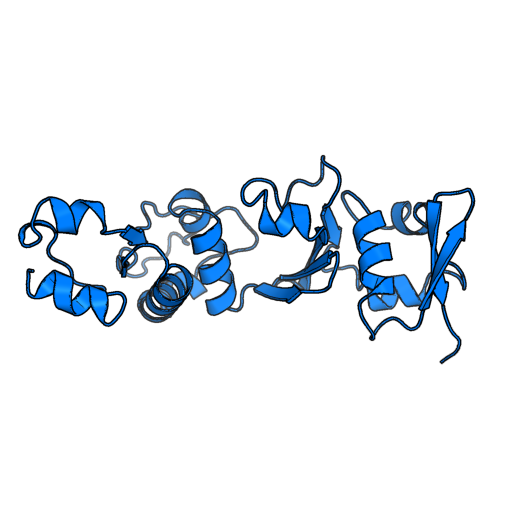 73 GLN A N 1
ATOM 579 C CA . GLN A 1 73 ? -8.510 -15.022 11.532 1.00 88.88 73 GLN A CA 1
ATOM 580 C C . GLN A 1 73 ? -7.969 -14.347 10.272 1.00 88.88 73 GLN A C 1
ATOM 582 O O . GLN A 1 73 ? -8.502 -14.567 9.185 1.00 88.88 73 GLN A O 1
ATOM 587 N N . LEU A 1 74 ? -6.921 -13.529 10.403 1.00 91.38 74 LEU A N 1
ATOM 588 C CA . LEU A 1 74 ? -6.290 -12.853 9.270 1.00 91.38 74 LEU A CA 1
ATOM 589 C C . LEU A 1 74 ? -5.611 -13.850 8.327 1.00 91.38 74 LEU A C 1
ATOM 591 O O . LEU A 1 74 ? -5.750 -13.704 7.120 1.00 91.38 74 LEU A O 1
ATOM 595 N N . GLU A 1 75 ? -4.978 -14.901 8.851 1.00 89.50 75 GLU A N 1
ATOM 596 C CA . GLU A 1 75 ? -4.363 -15.970 8.042 1.00 89.50 75 GLU A CA 1
ATOM 597 C C . GLU A 1 75 ? -5.376 -16.761 7.191 1.00 89.50 75 GLU A C 1
ATOM 599 O O . GLU A 1 75 ? -5.003 -17.440 6.236 1.00 89.50 75 GLU A O 1
ATOM 604 N N . GLN A 1 76 ? -6.671 -16.677 7.513 1.00 87.12 76 GLN A N 1
ATOM 605 C CA . GLN A 1 76 ? -7.746 -17.332 6.760 1.00 87.12 76 GLN A CA 1
ATOM 606 C C . GLN A 1 76 ? -8.319 -16.455 5.638 1.00 87.12 76 GLN A C 1
ATOM 608 O O . GLN A 1 76 ? -9.155 -16.931 4.863 1.00 87.12 76 GLN A O 1
ATOM 613 N N . ILE A 1 77 ? -7.920 -15.181 5.558 1.00 87.06 77 ILE A N 1
ATOM 614 C CA . ILE A 1 77 ? -8.425 -14.236 4.562 1.00 87.06 77 ILE A CA 1
ATOM 615 C C . ILE A 1 77 ? -7.569 -14.285 3.301 1.00 87.06 77 ILE A C 1
ATOM 617 O O . ILE A 1 77 ? -6.351 -14.163 3.335 1.00 87.06 77 ILE A O 1
ATOM 621 N N . ASP A 1 78 ? -8.240 -14.373 2.155 1.00 86.75 78 ASP A N 1
ATOM 622 C CA . ASP A 1 78 ? -7.620 -14.135 0.855 1.00 86.75 78 ASP A CA 1
ATOM 623 C C . ASP A 1 78 ? -7.581 -12.625 0.556 1.00 86.75 78 ASP A C 1
ATOM 625 O O . ASP A 1 78 ? -8.564 -12.039 0.085 1.00 86.75 78 ASP A O 1
ATOM 629 N N . PHE A 1 79 ? -6.442 -11.987 0.836 1.00 88.31 79 PHE A N 1
ATOM 630 C CA . PHE A 1 79 ? -6.238 -10.549 0.629 1.00 88.31 79 PHE A CA 1
ATOM 631 C C . PHE A 1 79 ? -6.098 -10.136 -0.842 1.00 88.31 79 PHE A C 1
ATOM 633 O O . PHE A 1 79 ? -6.188 -8.941 -1.141 1.00 88.31 79 PHE A O 1
ATOM 640 N N . SER A 1 80 ? -5.950 -11.092 -1.770 1.00 81.62 80 SER A N 1
ATOM 641 C CA . SER A 1 80 ? -5.965 -10.810 -3.216 1.00 81.62 80 SER A CA 1
ATOM 642 C C . SER A 1 80 ? -7.366 -10.437 -3.722 1.00 81.62 80 SER A C 1
ATOM 644 O O . SER A 1 80 ? -7.526 -9.858 -4.800 1.00 81.62 80 SER A O 1
ATOM 646 N N . LYS A 1 81 ? -8.407 -10.742 -2.935 1.00 82.50 81 LYS A N 1
ATOM 647 C CA . LYS A 1 81 ? -9.809 -10.452 -3.243 1.00 82.50 81 LYS A CA 1
ATOM 648 C C . LYS A 1 81 ? -10.395 -9.437 -2.268 1.00 82.50 81 LYS A C 1
ATOM 650 O O . LYS A 1 81 ? -9.875 -9.181 -1.183 1.00 82.50 81 LYS A O 1
ATOM 655 N N . SER A 1 82 ? -11.538 -8.871 -2.656 1.00 83.25 82 SER A N 1
ATOM 656 C CA . SER A 1 82 ? -12.314 -8.033 -1.743 1.00 83.25 82 SER A CA 1
ATOM 657 C C . SER A 1 82 ? -12.795 -8.850 -0.542 1.00 83.25 82 SER A C 1
ATOM 659 O O . SER A 1 82 ? -13.309 -9.959 -0.702 1.00 83.25 82 SER A O 1
ATOM 661 N N . ASN A 1 83 ? -12.623 -8.293 0.654 1.00 86.88 83 ASN A N 1
ATOM 662 C CA . ASN A 1 83 ? -12.876 -8.958 1.930 1.00 86.88 83 ASN A CA 1
ATOM 663 C C . ASN A 1 83 ? -13.535 -7.997 2.936 1.00 86.88 83 ASN A C 1
ATOM 665 O O . ASN A 1 83 ? -13.591 -6.784 2.719 1.00 86.88 83 ASN A O 1
ATOM 669 N N . ALA A 1 84 ? -14.041 -8.545 4.045 1.00 86.19 84 ALA A N 1
ATOM 670 C CA . ALA A 1 84 ? -14.774 -7.782 5.054 1.00 86.19 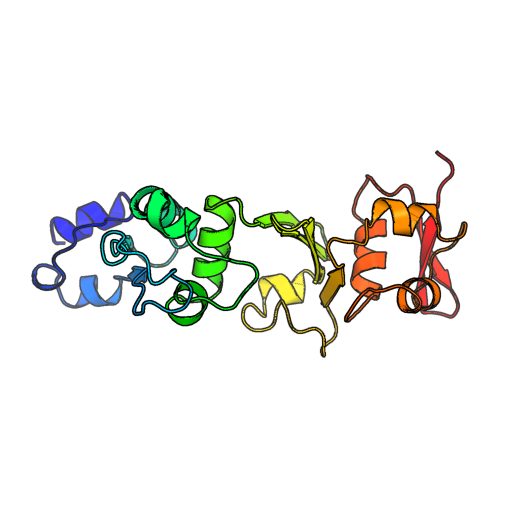84 ALA A CA 1
ATOM 671 C C . ALA A 1 84 ? -13.953 -6.657 5.706 1.00 86.19 84 ALA A C 1
ATOM 673 O O . ALA A 1 84 ? -14.537 -5.638 6.080 1.00 86.19 84 ALA A O 1
ATOM 674 N N . LEU A 1 85 ? -12.627 -6.802 5.828 1.00 89.62 85 LEU A N 1
ATOM 675 C CA . LEU A 1 85 ? -11.765 -5.755 6.386 1.00 89.62 85 LEU A CA 1
ATOM 676 C C . LEU A 1 85 ? -11.782 -4.526 5.483 1.00 89.62 85 LEU A C 1
ATOM 678 O O . LEU A 1 85 ? -12.075 -3.431 5.954 1.00 89.62 85 LEU A O 1
ATOM 682 N N . GLN A 1 86 ? -11.568 -4.723 4.179 1.00 88.69 86 GLN A N 1
ATOM 683 C CA . GLN A 1 86 ? -11.526 -3.638 3.196 1.00 88.69 86 GLN A CA 1
ATOM 684 C C . GLN A 1 86 ? -12.784 -2.754 3.230 1.00 88.69 86 GLN A C 1
ATOM 686 O O . GLN A 1 86 ? -12.701 -1.560 2.956 1.00 88.69 86 GLN A O 1
ATOM 691 N N . THR A 1 87 ? -13.950 -3.330 3.532 1.00 85.56 87 THR A N 1
ATOM 692 C CA . THR A 1 87 ? -15.221 -2.593 3.597 1.00 85.56 87 THR A CA 1
ATOM 693 C C . THR A 1 87 ? -15.569 -2.058 4.983 1.00 85.56 87 THR A C 1
ATOM 695 O O . THR A 1 87 ? -16.435 -1.194 5.078 1.00 85.56 87 THR A O 1
ATOM 698 N N . SER A 1 88 ? -14.968 -2.595 6.050 1.00 89.12 88 SER A N 1
ATOM 699 C CA . SER A 1 88 ? -15.335 -2.247 7.433 1.00 89.12 88 SER A CA 1
ATOM 700 C C . SER A 1 88 ? -14.457 -1.159 8.039 1.00 89.12 88 SER A C 1
ATOM 702 O O . SER A 1 88 ? -14.893 -0.485 8.969 1.00 89.12 88 SER A O 1
ATOM 704 N N . VAL A 1 89 ? -13.231 -0.994 7.543 1.00 91.31 89 VAL A N 1
ATOM 705 C CA . VAL A 1 89 ? -12.268 -0.037 8.095 1.00 91.31 89 VAL A CA 1
ATOM 706 C C . VAL A 1 89 ? -11.860 0.998 7.056 1.00 91.31 89 VAL A C 1
ATOM 708 O O . VAL A 1 89 ? -11.873 0.739 5.851 1.00 91.31 89 VAL A O 1
ATOM 711 N N . ASP A 1 90 ? -11.461 2.175 7.531 1.00 90.19 90 ASP A N 1
ATOM 712 C CA . ASP A 1 90 ? -10.939 3.221 6.661 1.00 90.19 90 ASP A CA 1
ATOM 713 C C . ASP A 1 90 ? -9.668 2.749 5.948 1.00 90.19 90 ASP A C 1
ATOM 715 O O . ASP A 1 90 ? -8.849 1.999 6.492 1.00 90.19 90 ASP A O 1
ATOM 719 N N . ARG A 1 91 ? -9.464 3.231 4.718 1.00 89.38 91 ARG A N 1
ATOM 720 C CA . ARG A 1 91 ? -8.364 2.770 3.868 1.00 89.38 91 ARG A CA 1
ATOM 721 C C . ARG A 1 91 ? -6.968 2.894 4.504 1.00 89.38 91 ARG A C 1
ATOM 723 O O . ARG A 1 91 ? -6.207 1.941 4.349 1.00 89.38 91 ARG A O 1
ATOM 730 N N . PRO A 1 92 ? -6.605 3.980 5.224 1.00 89.75 92 PRO A N 1
ATOM 731 C CA . PRO A 1 92 ? -5.322 4.053 5.928 1.00 89.75 92 PRO A CA 1
ATOM 732 C C . PRO A 1 92 ? -5.119 2.925 6.946 1.00 89.75 92 PRO A C 1
ATOM 734 O O . PRO A 1 92 ? -4.030 2.366 7.024 1.00 89.75 92 PRO A O 1
ATOM 737 N N . VAL A 1 93 ? -6.169 2.568 7.690 1.00 94.00 93 VAL A N 1
ATOM 738 C CA . VAL A 1 93 ? -6.127 1.498 8.696 1.00 94.00 93 VAL A CA 1
ATOM 739 C C . VAL A 1 93 ? -6.001 0.142 8.010 1.00 94.00 93 VAL A C 1
ATOM 741 O O . VAL A 1 93 ? -5.152 -0.657 8.392 1.00 94.00 93 VAL A O 1
ATOM 744 N N . TYR A 1 94 ? -6.784 -0.104 6.954 1.00 93.81 94 TYR A N 1
ATOM 745 C CA . TYR A 1 94 ? -6.678 -1.337 6.167 1.00 93.81 94 TYR A CA 1
ATOM 746 C C . TYR A 1 94 ? -5.263 -1.553 5.623 1.00 93.81 94 TYR A C 1
ATOM 748 O O . TYR A 1 94 ? -4.711 -2.646 5.684 1.00 93.81 94 TYR A O 1
ATOM 756 N N . ASP A 1 95 ? -4.664 -0.483 5.114 1.00 92.75 95 ASP A N 1
ATOM 757 C CA . ASP A 1 95 ? -3.306 -0.464 4.599 1.00 92.75 95 ASP A CA 1
ATOM 758 C C . ASP A 1 95 ? -2.270 -0.822 5.690 1.00 92.75 95 ASP A C 1
ATOM 760 O O . ASP A 1 95 ? -1.333 -1.577 5.419 1.00 92.75 95 ASP A O 1
ATOM 764 N N . TRP A 1 96 ? -2.434 -0.345 6.928 1.00 95.38 96 TRP A N 1
ATOM 765 C CA . TRP A 1 96 ? -1.583 -0.769 8.046 1.00 95.38 96 TRP A CA 1
ATOM 766 C C . TRP A 1 96 ? -1.818 -2.224 8.455 1.00 95.38 96 TRP A C 1
ATOM 768 O O . TRP A 1 96 ? -0.849 -2.952 8.649 1.00 95.38 96 TRP A O 1
ATOM 778 N N . ILE A 1 97 ? -3.069 -2.690 8.486 1.00 96.12 97 ILE A N 1
ATOM 779 C CA . ILE A 1 97 ? -3.385 -4.103 8.759 1.00 96.12 97 ILE A CA 1
ATOM 780 C C . ILE A 1 97 ? -2.694 -5.008 7.733 1.00 96.12 97 ILE A C 1
ATOM 782 O O . ILE A 1 97 ? -2.037 -5.970 8.111 1.00 96.12 97 ILE A O 1
ATOM 786 N N . LEU A 1 98 ? -2.771 -4.673 6.440 1.00 95.12 98 LEU A N 1
ATOM 787 C CA . LEU A 1 98 ? -2.061 -5.402 5.385 1.00 95.12 98 LEU A CA 1
ATOM 788 C C . LEU A 1 98 ? -0.545 -5.426 5.622 1.00 95.12 98 LEU A C 1
ATOM 790 O O . LEU A 1 98 ? 0.102 -6.434 5.359 1.00 95.12 98 LEU A O 1
ATOM 794 N N . HIS A 1 99 ? 0.026 -4.318 6.100 1.00 95.31 99 HIS A N 1
ATOM 795 C CA . HIS A 1 99 ? 1.457 -4.234 6.373 1.00 95.31 99 HIS A CA 1
ATOM 796 C C . HIS A 1 99 ? 1.872 -5.164 7.519 1.00 95.31 99 HIS A C 1
ATOM 798 O O . HIS A 1 99 ? 2.733 -6.019 7.326 1.00 95.31 99 HIS A O 1
ATOM 804 N N . HIS A 1 100 ? 1.218 -5.063 8.678 1.00 96.12 100 HIS A N 1
ATOM 805 C CA . HIS A 1 100 ? 1.518 -5.915 9.835 1.00 96.12 100 HIS A CA 1
ATOM 806 C C . HIS A 1 100 ? 1.108 -7.381 9.609 1.00 96.12 100 HIS A C 1
ATOM 808 O O . HIS A 1 100 ? 1.618 -8.291 10.264 1.00 96.12 100 HIS A O 1
ATOM 814 N N . ALA A 1 101 ? 0.188 -7.648 8.679 1.00 94.69 101 ALA A N 1
ATOM 815 C CA . ALA A 1 101 ? -0.141 -9.001 8.245 1.00 94.69 101 ALA A CA 1
ATOM 816 C C . ALA A 1 101 ? 0.920 -9.632 7.330 1.00 94.69 101 ALA A C 1
ATOM 818 O O . ALA A 1 101 ? 0.844 -10.827 7.078 1.00 94.69 101 ALA A O 1
ATOM 819 N N . GLY A 1 102 ? 1.907 -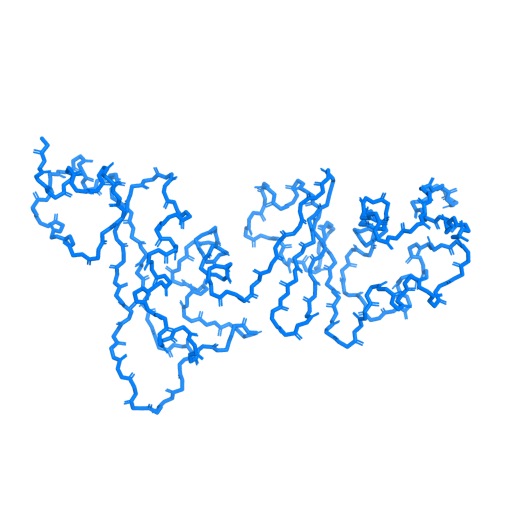8.865 6.853 1.00 93.50 102 GLY A N 1
ATOM 820 C CA . GLY A 1 102 ? 2.881 -9.343 5.867 1.00 93.50 102 GLY A CA 1
ATOM 821 C C . GLY A 1 102 ? 2.316 -9.437 4.445 1.00 93.50 102 GLY A C 1
ATOM 822 O O . GLY A 1 102 ? 2.982 -9.938 3.546 1.00 93.50 102 GLY A O 1
ATOM 823 N N . GLU A 1 103 ? 1.112 -8.910 4.219 1.00 94.62 103 GLU A N 1
ATOM 824 C CA . GLU A 1 103 ? 0.404 -8.926 2.932 1.00 94.62 103 GLU A CA 1
ATOM 825 C C . GLU A 1 103 ? 0.846 -7.797 2.000 1.00 94.62 103 GLU A C 1
ATOM 827 O O . GLU A 1 103 ? 0.469 -7.747 0.822 1.00 94.62 103 GLU A O 1
ATOM 832 N N . ARG A 1 104 ? 1.633 -6.855 2.530 1.00 94.44 104 ARG A N 1
ATOM 833 C CA . ARG A 1 104 ? 2.313 -5.848 1.726 1.00 94.44 104 ARG A CA 1
ATOM 834 C C . ARG A 1 104 ? 3.617 -5.343 2.339 1.00 94.44 104 ARG A C 1
ATOM 836 O O . ARG A 1 104 ? 3.722 -5.141 3.551 1.00 94.44 104 ARG A O 1
ATOM 843 N N . THR A 1 105 ? 4.528 -4.953 1.458 1.00 95.38 105 THR A N 1
ATOM 844 C CA . THR A 1 105 ? 5.746 -4.205 1.784 1.00 95.38 105 THR A CA 1
ATOM 845 C C . THR A 1 105 ? 5.771 -2.907 0.990 1.00 95.38 105 THR A C 1
ATOM 847 O O . THR A 1 105 ? 5.463 -2.895 -0.198 1.00 95.38 105 THR A O 1
ATOM 850 N N . LEU A 1 106 ? 6.132 -1.799 1.640 1.00 95.00 106 LEU A N 1
ATOM 851 C CA . LEU A 1 106 ? 6.226 -0.486 1.006 1.00 95.00 106 LEU A CA 1
ATOM 852 C C . LEU A 1 106 ? 7.671 -0.007 0.962 1.00 95.00 106 LEU A C 1
ATOM 854 O O . LEU A 1 106 ? 8.325 0.088 1.997 1.00 95.00 106 LEU A O 1
ATOM 858 N N . THR A 1 107 ? 8.112 0.412 -0.219 1.00 96.56 107 THR A N 1
ATOM 859 C CA . THR A 1 107 ? 9.342 1.179 -0.401 1.00 96.56 107 THR A CA 1
ATOM 860 C C . THR A 1 107 ? 8.998 2.543 -0.980 1.00 96.56 107 THR A C 1
ATOM 862 O O . THR A 1 107 ? 8.361 2.675 -2.024 1.00 96.56 107 THR A O 1
ATOM 865 N N . LYS A 1 108 ? 9.384 3.584 -0.251 1.00 96.38 108 LYS A N 1
ATOM 866 C CA . LYS A 1 108 ? 9.027 4.973 -0.523 1.00 96.38 108 LYS A CA 1
ATOM 867 C C . LYS A 1 108 ? 10.233 5.704 -1.109 1.00 96.38 108 LYS A C 1
ATOM 869 O O . LYS A 1 108 ? 11.209 5.917 -0.397 1.00 96.38 108 LYS A O 1
ATOM 874 N N . TYR A 1 109 ? 10.128 6.134 -2.361 1.00 96.38 109 TYR A N 1
ATOM 875 C CA . TYR A 1 109 ? 11.102 7.009 -3.013 1.00 96.38 109 TYR A CA 1
ATOM 876 C C . TYR A 1 109 ? 10.610 8.462 -3.004 1.00 96.38 109 TYR A C 1
ATOM 878 O O . TYR A 1 109 ? 9.558 8.777 -2.434 1.00 96.38 109 TYR A O 1
ATOM 886 N N . GLU A 1 110 ? 11.398 9.355 -3.607 1.00 94.44 110 GLU A N 1
ATOM 887 C CA . GLU A 1 110 ? 11.125 10.795 -3.652 1.00 94.44 110 GLU A CA 1
ATOM 888 C C . GLU A 1 110 ? 9.793 11.103 -4.352 1.00 94.44 110 GLU A C 1
ATOM 890 O O . GLU A 1 110 ? 8.947 11.801 -3.796 1.00 94.44 110 GLU A O 1
ATOM 895 N N . THR A 1 111 ? 9.581 10.544 -5.543 1.00 95.88 111 THR A N 1
ATOM 896 C CA . THR A 1 111 ? 8.421 10.848 -6.396 1.00 95.88 111 THR A CA 1
ATOM 897 C C . THR A 1 111 ? 7.486 9.666 -6.613 1.00 95.88 111 THR A C 1
ATOM 899 O O . THR A 1 111 ? 6.382 9.863 -7.114 1.00 95.88 111 THR A O 1
ATOM 902 N N . VAL A 1 112 ? 7.857 8.468 -6.156 1.00 97.12 112 VAL A N 1
ATOM 903 C CA . VAL A 1 112 ? 7.097 7.233 -6.371 1.00 97.12 112 VAL A CA 1
ATOM 904 C C . VAL A 1 112 ? 7.149 6.317 -5.147 1.00 97.12 112 VAL A C 1
ATOM 906 O O . VAL A 1 112 ? 8.079 6.358 -4.342 1.00 97.12 112 VAL A O 1
ATOM 909 N N . VAL A 1 113 ? 6.126 5.491 -4.979 1.00 97.75 113 VAL A N 1
ATOM 910 C CA . VAL A 1 113 ? 6.025 4.450 -3.957 1.00 97.75 113 VAL A CA 1
ATOM 911 C C . VAL A 1 113 ? 5.879 3.112 -4.660 1.00 97.75 113 VAL A C 1
ATOM 913 O O . VAL A 1 113 ? 4.982 2.939 -5.484 1.00 97.75 113 VAL A O 1
ATOM 916 N N . ARG A 1 114 ? 6.748 2.168 -4.311 1.00 97.75 114 ARG A N 1
ATOM 917 C CA . ARG A 1 114 ? 6.640 0.765 -4.698 1.00 97.75 114 ARG A CA 1
ATOM 918 C C . ARG A 1 114 ? 5.961 0.009 -3.567 1.00 97.75 114 ARG A C 1
ATOM 920 O O . ARG A 1 114 ? 6.450 0.010 -2.440 1.00 97.75 114 ARG A O 1
ATOM 927 N N . GLU A 1 115 ? 4.836 -0.616 -3.863 1.00 97.00 115 GLU A N 1
ATOM 928 C CA . GLU A 1 115 ? 4.169 -1.554 -2.971 1.00 97.00 115 GLU A CA 1
ATOM 929 C C . GLU A 1 115 ? 4.263 -2.952 -3.565 1.00 97.00 115 GLU A C 1
ATOM 931 O O . GLU A 1 115 ? 3.813 -3.172 -4.685 1.00 97.00 115 GLU A O 1
ATOM 936 N N . GLU A 1 116 ? 4.817 -3.889 -2.810 1.00 96.06 116 GLU A N 1
ATOM 937 C CA . GLU A 1 116 ? 4.854 -5.307 -3.158 1.00 96.06 116 GLU A CA 1
ATOM 938 C C . GLU A 1 116 ? 3.807 -6.046 -2.334 1.00 96.06 116 GLU A C 1
ATOM 940 O O . GLU A 1 116 ? 3.656 -5.776 -1.141 1.00 96.06 116 GLU A O 1
ATOM 945 N N . ARG A 1 117 ? 3.072 -6.960 -2.963 1.00 94.19 117 ARG A N 1
ATOM 946 C CA . ARG A 1 117 ? 2.062 -7.806 -2.322 1.00 94.19 117 ARG A CA 1
ATOM 947 C C . ARG A 1 117 ? 2.593 -9.219 -2.118 1.00 94.19 117 ARG A C 1
ATOM 949 O O . ARG A 1 117 ? 3.484 -9.658 -2.841 1.00 94.19 117 ARG A O 1
ATOM 956 N N . ALA A 1 118 ? 2.029 -9.940 -1.150 1.00 91.38 118 ALA A N 1
ATOM 957 C CA . ALA A 1 118 ? 2.432 -11.318 -0.859 1.00 91.38 118 ALA A CA 1
ATOM 958 C C . ALA A 1 118 ? 2.227 -12.280 -2.047 1.00 91.38 118 ALA A C 1
ATOM 960 O O . ALA A 1 118 ? 2.960 -13.257 -2.180 1.00 91.38 118 ALA A O 1
ATOM 961 N N . ASP A 1 119 ? 1.282 -11.980 -2.945 1.00 90.00 119 ASP A N 1
ATOM 962 C CA . ASP A 1 119 ? 1.069 -12.727 -4.190 1.00 90.00 119 ASP A CA 1
ATOM 963 C C . ASP A 1 119 ? 2.139 -12.462 -5.268 1.00 90.00 119 ASP A C 1
ATOM 965 O O . ASP A 1 119 ? 2.126 -13.114 -6.308 1.00 90.00 119 ASP A O 1
ATOM 969 N N . GLY A 1 120 ? 3.075 -11.537 -5.022 1.00 92.12 120 GLY A N 1
ATOM 970 C CA . GLY A 1 120 ? 4.135 -11.130 -5.944 1.00 92.12 120 GLY A CA 1
ATOM 971 C C . GLY A 1 120 ? 3.767 -9.948 -6.843 1.00 92.12 120 GLY A C 1
ATOM 972 O O . GLY A 1 120 ? 4.636 -9.419 -7.538 1.00 92.12 120 GLY A O 1
ATOM 973 N N . SER A 1 121 ? 2.508 -9.501 -6.828 1.00 95.31 121 SER A N 1
ATOM 974 C CA . SER A 1 121 ? 2.086 -8.335 -7.602 1.00 95.31 121 SER A CA 1
ATOM 975 C C . SER A 1 121 ? 2.665 -7.042 -7.031 1.00 95.31 121 SER A C 1
ATOM 977 O O . SER A 1 121 ? 2.972 -6.940 -5.837 1.00 95.31 121 SER A O 1
ATOM 979 N N . GLN A 1 122 ? 2.823 -6.030 -7.886 1.00 97.19 122 GLN A N 1
ATOM 980 C CA . GLN A 1 122 ? 3.393 -4.748 -7.480 1.00 97.19 122 GLN A CA 1
ATOM 981 C C . GLN A 1 122 ? 2.535 -3.576 -7.935 1.00 97.19 122 GLN A C 1
ATOM 983 O O . GLN A 1 122 ? 2.036 -3.531 -9.059 1.00 97.19 122 GLN A O 1
ATOM 988 N N . TRP A 1 123 ? 2.406 -2.586 -7.060 1.00 97.19 123 TRP A N 1
ATOM 989 C CA . TRP A 1 123 ? 1.799 -1.301 -7.370 1.00 97.19 123 TRP A CA 1
ATOM 990 C C . TRP A 1 123 ? 2.853 -0.210 -7.320 1.00 97.19 123 TRP A C 1
ATOM 992 O O . TRP A 1 123 ? 3.518 -0.021 -6.303 1.00 97.19 123 TRP A O 1
ATOM 1002 N N . ILE A 1 124 ? 2.979 0.525 -8.419 1.00 97.94 124 ILE A N 1
ATOM 1003 C CA . ILE A 1 124 ? 3.903 1.648 -8.536 1.00 97.94 124 ILE A CA 1
ATOM 1004 C C . ILE A 1 124 ? 3.062 2.920 -8.579 1.00 97.94 124 ILE A C 1
ATOM 1006 O O . ILE A 1 124 ? 2.309 3.147 -9.526 1.00 97.94 124 ILE A O 1
ATOM 1010 N N . ILE A 1 125 ? 3.101 3.700 -7.501 1.00 97.44 125 ILE A N 1
ATOM 1011 C CA . ILE A 1 125 ? 2.148 4.783 -7.241 1.00 97.44 125 ILE A CA 1
ATOM 1012 C C . ILE A 1 125 ? 2.912 6.089 -7.071 1.00 97.44 125 ILE A C 1
ATOM 1014 O O . ILE A 1 125 ? 3.764 6.195 -6.191 1.00 97.44 125 ILE A O 1
ATOM 1018 N N . GLY A 1 126 ? 2.560 7.111 -7.846 1.00 96.88 126 GLY A N 1
ATOM 1019 C CA . GLY A 1 126 ? 3.158 8.435 -7.708 1.00 96.88 126 GLY A CA 1
ATOM 1020 C C . GLY A 1 126 ? 2.963 8.988 -6.295 1.00 96.88 126 GLY A C 1
ATOM 1021 O O . GLY A 1 126 ? 1.882 8.876 -5.708 1.00 96.88 126 GLY A O 1
ATOM 1022 N N . ARG A 1 127 ? 3.998 9.615 -5.736 1.00 95.50 127 ARG A N 1
ATOM 1023 C CA . ARG A 1 127 ? 4.077 9.979 -4.315 1.00 95.50 127 ARG A CA 1
ATOM 1024 C C . ARG A 1 127 ? 2.915 10.846 -3.846 1.00 95.50 127 ARG A C 1
ATOM 1026 O O . ARG A 1 127 ? 2.270 10.520 -2.856 1.00 95.50 127 ARG A O 1
ATOM 1033 N N . ASN A 1 128 ? 2.584 11.883 -4.612 1.00 93.44 128 ASN A N 1
ATOM 1034 C CA . ASN A 1 128 ? 1.461 12.771 -4.300 1.00 93.44 128 ASN A CA 1
ATOM 1035 C C . ASN A 1 128 ? 0.120 12.023 -4.332 1.00 93.44 128 ASN A C 1
ATOM 1037 O O . ASN A 1 128 ? -0.765 12.278 -3.524 1.00 93.44 128 ASN A O 1
ATOM 1041 N N . LYS A 1 129 ? -0.051 11.066 -5.256 1.00 93.38 129 LYS A N 1
ATOM 1042 C CA . LYS A 1 129 ? -1.269 10.246 -5.307 1.00 93.38 129 LYS A CA 1
ATOM 1043 C C . LYS A 1 129 ? -1.337 9.308 -4.106 1.00 93.38 129 LYS A C 1
ATOM 1045 O O . LYS A 1 129 ? -2.416 9.127 -3.545 1.00 93.38 129 LYS A O 1
ATOM 1050 N N . PHE A 1 130 ? -0.201 8.740 -3.705 1.00 93.25 130 PHE A N 1
ATOM 1051 C CA . PHE A 1 130 ? -0.114 7.919 -2.508 1.00 93.25 130 PHE A CA 1
ATOM 1052 C C . PHE A 1 130 ? -0.488 8.729 -1.261 1.00 93.25 130 PHE A C 1
ATOM 1054 O O . PHE A 1 130 ? -1.382 8.321 -0.524 1.00 93.25 130 PHE A O 1
ATOM 1061 N N . ASP A 1 131 ? 0.114 9.891 -1.041 1.00 90.94 131 ASP A N 1
ATOM 1062 C CA . ASP A 1 131 ? -0.097 10.648 0.195 1.00 90.94 131 ASP A CA 1
ATOM 1063 C C . ASP A 1 131 ? -1.472 11.357 0.230 1.00 90.94 131 ASP A C 1
ATOM 1065 O O . ASP A 1 131 ? -2.177 11.256 1.234 1.00 90.94 131 ASP A O 1
ATOM 1069 N N . ASP A 1 132 ? -1.926 11.962 -0.877 1.00 90.12 132 ASP A N 1
ATOM 1070 C CA . ASP A 1 132 ? -3.106 12.849 -0.872 1.00 90.12 132 ASP A CA 1
ATOM 1071 C C . ASP A 1 132 ? -4.419 12.182 -1.318 1.00 90.12 132 ASP A C 1
ATOM 1073 O O . ASP A 1 132 ? -5.502 12.745 -1.138 1.00 90.12 132 ASP A O 1
ATOM 1077 N N . ARG A 1 133 ? -4.364 11.010 -1.969 1.00 87.62 133 ARG A N 1
ATOM 1078 C CA . ARG A 1 133 ? -5.537 10.374 -2.607 1.00 87.62 133 ARG A CA 1
ATOM 1079 C C . ARG A 1 133 ? -5.736 8.931 -2.174 1.00 87.62 133 ARG A C 1
ATOM 1081 O O . ARG A 1 133 ? -5.863 8.035 -3.011 1.00 87.62 133 ARG A O 1
ATOM 1088 N N . VAL A 1 134 ? -5.808 8.724 -0.863 1.00 85.50 134 VAL A N 1
ATOM 1089 C CA . VAL A 1 134 ? -5.879 7.404 -0.221 1.00 85.50 134 VAL A CA 1
ATOM 1090 C C . VAL A 1 134 ? -6.909 6.467 -0.870 1.00 85.50 134 VAL A C 1
ATOM 1092 O O . VAL A 1 134 ? -6.563 5.353 -1.261 1.00 85.50 134 VAL A O 1
ATOM 1095 N N . ASP A 1 135 ? -8.137 6.938 -1.097 1.00 83.31 135 ASP A N 1
ATOM 1096 C CA . ASP A 1 135 ? -9.226 6.110 -1.642 1.00 83.31 135 ASP A CA 1
ATOM 1097 C C . ASP A 1 135 ? -9.075 5.769 -3.134 1.00 83.31 135 ASP A C 1
ATOM 1099 O O . ASP A 1 135 ? -9.799 4.927 -3.665 1.00 83.31 135 ASP A O 1
ATOM 1103 N N . ARG A 1 136 ? -8.144 6.424 -3.841 1.00 84.25 136 ARG A N 1
ATOM 1104 C CA . ARG A 1 136 ? -7.931 6.268 -5.292 1.00 84.25 136 ARG A CA 1
ATOM 1105 C C . ARG A 1 136 ? -6.527 5.795 -5.663 1.00 84.25 136 ARG A C 1
ATOM 1107 O O . ARG A 1 136 ? -6.194 5.765 -6.849 1.00 84.25 136 ARG A O 1
ATOM 1114 N N . ARG A 1 137 ? -5.713 5.393 -4.682 1.00 90.00 137 ARG A N 1
ATOM 1115 C CA . ARG A 1 137 ? -4.329 4.911 -4.873 1.00 90.00 137 ARG A CA 1
ATOM 1116 C C . ARG A 1 137 ? -4.200 3.818 -5.935 1.00 90.00 137 ARG A C 1
ATOM 1118 O O . ARG A 1 137 ? -3.248 3.831 -6.705 1.00 90.00 137 ARG A O 1
ATOM 1125 N N . TYR A 1 138 ? -5.184 2.925 -6.008 1.00 89.12 138 TYR A N 1
ATOM 1126 C CA . TYR A 1 138 ? -5.144 1.699 -6.816 1.00 89.12 138 TYR A CA 1
ATOM 1127 C C . TYR A 1 138 ? -6.000 1.777 -8.091 1.00 89.12 138 TYR A C 1
ATOM 1129 O O . TYR A 1 138 ? -6.300 0.769 -8.728 1.00 89.12 138 TYR A O 1
ATOM 1137 N N . GLY A 1 139 ? -6.434 2.982 -8.474 1.00 87.94 139 GLY A N 1
ATOM 1138 C CA . GLY A 1 139 ? -7.181 3.188 -9.711 1.00 87.94 139 GLY A CA 1
ATOM 1139 C C . GLY A 1 139 ? -6.277 3.076 -10.938 1.00 87.94 139 GLY A C 1
ATOM 1140 O O . GLY A 1 139 ? -5.457 3.965 -11.161 1.00 87.94 139 GLY A O 1
ATOM 1141 N N . LYS A 1 140 ? -6.485 2.033 -11.753 1.00 89.25 140 LYS A N 1
ATOM 1142 C CA . LYS A 1 140 ? -5.765 1.776 -13.019 1.00 89.25 140 LYS A CA 1
ATOM 1143 C C . LYS A 1 140 ? -6.219 2.670 -14.186 1.00 89.25 140 LYS A C 1
ATOM 1145 O O . LYS A 1 140 ? -5.490 2.860 -15.149 1.00 89.25 140 LYS A O 1
ATOM 1150 N N . ASN A 1 141 ? -7.419 3.249 -14.094 1.00 86.94 141 ASN A N 1
ATOM 1151 C CA . ASN A 1 141 ? -8.009 4.088 -15.149 1.00 86.94 141 ASN A CA 1
ATOM 1152 C C . ASN A 1 141 ? -7.598 5.571 -15.062 1.00 86.94 141 ASN A C 1
ATOM 1154 O O . ASN A 1 141 ? -8.026 6.383 -15.880 1.00 86.94 141 ASN A O 1
ATOM 1158 N N . GLU A 1 142 ? -6.812 5.946 -14.051 1.00 84.56 142 GLU A N 1
ATOM 1159 C CA . GLU A 1 142 ? -6.343 7.313 -13.825 1.00 84.56 142 GLU A CA 1
ATOM 1160 C C . GLU A 1 142 ? -4.810 7.342 -13.814 1.00 84.56 142 GLU A C 1
ATOM 1162 O O . GLU A 1 142 ? -4.163 6.376 -13.414 1.00 84.56 142 GLU A O 1
ATOM 1167 N N . ARG A 1 143 ? -4.220 8.486 -14.180 1.00 90.69 143 ARG A N 1
ATOM 1168 C CA . ARG A 1 143 ? -2.766 8.702 -14.098 1.00 90.69 143 ARG A CA 1
ATOM 1169 C C . ARG A 1 143 ? -2.232 8.527 -12.671 1.00 90.69 143 ARG A C 1
ATOM 1171 O O . ARG A 1 143 ? -2.977 8.699 -11.698 1.00 90.69 143 ARG A O 1
ATOM 1178 N N . GLY A 1 144 ? -0.939 8.237 -12.547 1.00 94.06 144 GLY A N 1
ATOM 1179 C CA . GLY A 1 144 ? -0.239 8.167 -11.262 1.00 94.06 144 GLY A CA 1
ATOM 1180 C C . GLY A 1 144 ? -0.231 6.801 -10.576 1.00 94.06 144 GLY A C 1
ATOM 1181 O O . GLY A 1 144 ? 0.137 6.735 -9.407 1.00 94.06 144 GLY A O 1
ATOM 1182 N N . THR A 1 145 ? -0.678 5.738 -11.251 1.00 97.00 145 THR A N 1
ATOM 1183 C CA . THR A 1 145 ? -0.616 4.364 -10.731 1.00 97.00 145 THR A CA 1
ATOM 1184 C C . THR A 1 145 ? -0.368 3.381 -11.863 1.00 97.00 145 THR A C 1
ATOM 1186 O O . THR A 1 145 ? -1.147 3.361 -12.815 1.00 97.00 145 THR A O 1
ATOM 1189 N N . ALA A 1 146 ? 0.634 2.523 -11.712 1.00 97.56 146 ALA A N 1
ATOM 1190 C CA . ALA A 1 146 ? 0.817 1.318 -12.507 1.00 97.56 146 ALA A CA 1
ATOM 1191 C C . ALA A 1 146 ? 0.640 0.068 -11.638 1.00 97.56 146 ALA A C 1
ATOM 1193 O O . ALA A 1 146 ? 0.973 0.070 -10.451 1.00 97.56 146 ALA A O 1
ATOM 1194 N N . TYR A 1 147 ? 0.128 -0.996 -12.244 1.00 97.31 147 TYR A N 1
ATOM 1195 C CA . TYR A 1 147 ? 0.051 -2.326 -11.658 1.00 97.31 1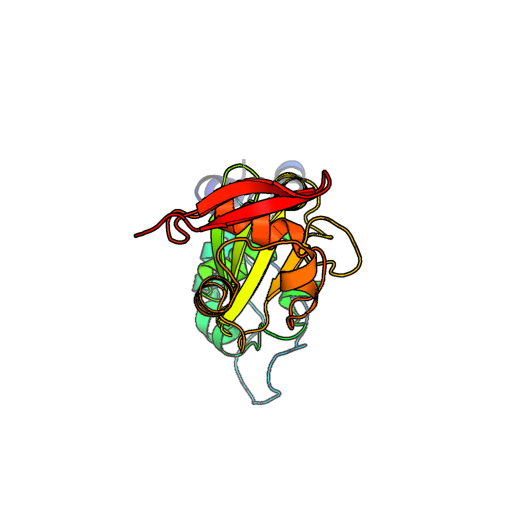47 TYR A CA 1
ATOM 1196 C C . TYR A 1 147 ? 0.864 -3.301 -12.500 1.00 97.31 147 TYR A C 1
ATOM 1198 O O . TYR A 1 147 ? 0.659 -3.404 -13.709 1.00 97.31 147 TYR A O 1
ATOM 1206 N N . VAL A 1 148 ? 1.761 -4.013 -11.832 1.00 97.31 148 VAL A N 1
ATOM 1207 C CA . VAL A 1 148 ? 2.596 -5.064 -12.401 1.00 97.31 148 VAL A CA 1
ATOM 1208 C C . VAL A 1 148 ? 2.076 -6.400 -11.858 1.00 97.31 148 VAL A C 1
ATOM 1210 O O . VAL A 1 148 ? 2.047 -6.578 -10.633 1.00 97.31 148 VAL A O 1
ATOM 1213 N N . PRO A 1 149 ? 1.615 -7.316 -12.724 1.00 96.31 149 PRO A N 1
ATOM 1214 C CA . PRO A 1 149 ? 1.105 -8.616 -12.310 1.00 96.31 149 PRO A CA 1
ATOM 1215 C C . PRO A 1 149 ? 2.236 -9.498 -11.757 1.00 96.31 149 PRO A C 1
ATOM 1217 O O . PRO A 1 149 ? 3.405 -9.275 -12.083 1.00 96.31 149 PRO A O 1
ATOM 1220 N N . PRO A 1 150 ? 1.918 -10.504 -10.925 1.00 95.12 150 PRO A N 1
ATOM 1221 C CA . PRO A 1 150 ? 2.927 -11.334 -10.265 1.00 95.12 150 PRO A CA 1
ATOM 1222 C C . PRO A 1 150 ? 3.766 -12.172 -11.241 1.00 95.12 150 PRO A C 1
ATOM 1224 O O . PRO A 1 150 ? 4.891 -12.550 -10.923 1.00 95.12 150 PRO A O 1
ATOM 1227 N N . GLU A 1 151 ? 3.255 -12.440 -12.445 1.00 95.44 151 GLU A N 1
ATOM 1228 C CA . GLU A 1 151 ? 3.978 -13.138 -13.509 1.00 95.44 151 GLU A CA 1
ATOM 1229 C C . GLU A 1 151 ? 5.053 -12.270 -14.185 1.00 95.44 151 GLU A C 1
ATOM 1231 O O . GLU A 1 151 ? 5.840 -12.789 -14.980 1.00 95.44 151 GLU A O 1
ATOM 1236 N N . LEU A 1 152 ? 5.092 -10.962 -13.900 1.00 95.50 152 LEU A N 1
ATOM 1237 C CA . LEU A 1 152 ? 6.015 -10.015 -14.512 1.00 95.50 152 LEU A CA 1
ATOM 1238 C C . LEU A 1 152 ? 6.970 -9.417 -13.472 1.00 95.50 152 LEU A C 1
ATOM 1240 O O . LEU A 1 152 ? 6.586 -8.642 -12.601 1.00 95.50 152 LEU A O 1
ATOM 1244 N N . SER A 1 153 ? 8.260 -9.716 -13.608 1.00 94.75 153 SER A N 1
ATOM 1245 C CA . SER A 1 153 ? 9.297 -9.120 -12.765 1.00 94.75 153 SER A CA 1
ATOM 1246 C C . SER A 1 153 ? 9.814 -7.814 -13.360 1.00 94.75 153 SER A C 1
ATOM 1248 O O . SER A 1 153 ? 10.267 -7.783 -14.503 1.00 94.75 153 SER A O 1
ATOM 1250 N N . LEU A 1 154 ? 9.846 -6.736 -12.570 1.00 96.06 154 LEU A N 1
ATOM 1251 C CA . LEU A 1 154 ? 10.431 -5.461 -13.003 1.00 96.06 154 LEU A CA 1
ATOM 1252 C C . LEU A 1 154 ? 11.921 -5.565 -13.361 1.00 96.06 154 LEU A C 1
ATOM 1254 O O . LEU A 1 154 ? 12.372 -4.861 -14.260 1.00 96.06 154 LEU A O 1
ATOM 1258 N N . ASN A 1 155 ? 12.664 -6.477 -12.728 1.00 95.44 155 ASN A N 1
ATOM 1259 C CA . ASN A 1 155 ? 14.049 -6.768 -13.111 1.00 95.44 155 ASN A CA 1
ATOM 1260 C C . ASN A 1 155 ? 14.111 -7.392 -14.507 1.00 95.44 155 ASN A C 1
ATOM 1262 O O . ASN A 1 155 ? 14.919 -6.983 -15.332 1.00 95.44 155 ASN A O 1
ATOM 1266 N N . GLU A 1 156 ? 13.226 -8.343 -14.809 1.00 93.62 156 GLU A N 1
ATOM 1267 C CA . GLU A 1 156 ? 13.164 -8.953 -16.141 1.00 93.62 156 GLU A CA 1
ATOM 1268 C C . GLU A 1 156 ? 12.693 -7.958 -17.201 1.00 93.62 156 GLU A C 1
ATOM 1270 O O . GLU A 1 156 ? 13.205 -7.974 -18.318 1.00 93.62 156 GLU A O 1
ATOM 1275 N N . VAL A 1 157 ? 11.742 -7.082 -16.862 1.00 95.00 157 VAL A N 1
ATOM 1276 C CA . VAL A 1 157 ? 11.319 -5.972 -17.724 1.00 95.00 157 VAL A CA 1
ATOM 1277 C C . VAL A 1 157 ? 12.509 -5.081 -18.042 1.00 95.00 157 VAL A C 1
ATOM 1279 O O . VAL A 1 157 ? 12.790 -4.840 -19.216 1.00 95.00 157 VAL A O 1
ATOM 1282 N N . PHE A 1 158 ? 13.230 -4.641 -17.007 1.00 96.44 158 PHE A N 1
ATOM 1283 C CA . PHE A 1 158 ? 14.407 -3.810 -17.172 1.00 96.44 158 PHE A CA 1
ATOM 1284 C C . PHE A 1 158 ? 15.419 -4.505 -18.079 1.00 96.44 158 PHE A C 1
ATOM 1286 O O . PHE A 1 158 ? 15.769 -3.936 -19.103 1.00 96.44 158 PHE A O 1
ATOM 1293 N N . GLU A 1 159 ? 15.805 -5.753 -17.803 1.00 93.94 159 GLU A N 1
ATOM 1294 C CA . GLU A 1 159 ? 16.787 -6.507 -18.595 1.00 93.94 159 GLU A CA 1
ATOM 1295 C C . GLU A 1 159 ? 16.362 -6.747 -20.050 1.00 93.94 159 GLU A C 1
ATOM 1297 O O . GLU A 1 159 ? 17.170 -6.557 -20.961 1.00 93.94 159 GLU A O 1
ATOM 1302 N N . ARG A 1 160 ? 15.096 -7.107 -20.298 1.00 92.62 160 ARG A N 1
ATOM 1303 C CA . ARG A 1 160 ? 14.589 -7.430 -21.644 1.00 92.62 160 ARG A CA 1
ATOM 1304 C C . ARG A 1 160 ? 14.460 -6.220 -22.561 1.00 92.62 160 ARG A C 1
ATOM 1306 O O . ARG A 1 160 ? 14.536 -6.388 -23.780 1.00 92.62 160 ARG A O 1
ATOM 1313 N N . CYS A 1 161 ? 14.220 -5.032 -22.014 1.00 93.69 161 CYS A N 1
ATOM 1314 C CA . CYS A 1 161 ? 14.173 -3.810 -22.809 1.00 93.69 161 CYS A CA 1
ATOM 1315 C C . CYS A 1 161 ? 15.566 -3.443 -23.356 1.00 93.69 161 CYS A C 1
ATOM 1317 O O . CYS A 1 161 ? 16.600 -3.894 -22.859 1.00 93.69 161 CYS A O 1
ATOM 1319 N N . GLY A 1 162 ? 15.602 -2.614 -24.402 1.00 92.00 162 GLY A N 1
ATOM 1320 C CA . GLY A 1 162 ? 16.858 -2.144 -24.993 1.00 92.00 162 GLY A CA 1
ATOM 1321 C C . GLY A 1 162 ? 17.678 -1.247 -24.055 1.00 92.00 162 GLY A C 1
ATOM 1322 O O . GLY A 1 162 ? 17.337 -1.036 -22.892 1.00 92.00 162 GLY A O 1
ATOM 1323 N N . GLU A 1 163 ? 18.766 -0.673 -24.575 1.00 94.50 163 GLU A N 1
ATOM 1324 C CA . GLU A 1 163 ? 19.591 0.292 -23.825 1.00 94.50 163 GLU A CA 1
ATOM 1325 C C . GLU A 1 163 ? 18.799 1.523 -23.369 1.00 94.50 163 GLU A C 1
ATOM 1327 O O . GLU A 1 163 ? 19.103 2.118 -22.340 1.00 94.50 163 GLU A O 1
ATOM 1332 N N . THR A 1 164 ? 17.792 1.924 -24.142 1.00 96.38 164 THR A N 1
ATOM 1333 C CA . THR A 1 164 ? 16.833 2.965 -23.773 1.00 96.38 164 THR A CA 1
ATOM 1334 C C . THR A 1 164 ? 15.469 2.322 -23.584 1.00 96.38 164 THR A C 1
ATOM 1336 O O . THR A 1 164 ? 15.019 1.589 -24.460 1.00 96.38 164 THR A O 1
ATOM 1339 N N . ILE A 1 165 ? 14.830 2.614 -22.454 1.00 96.88 165 ILE A N 1
ATOM 1340 C CA . ILE A 1 165 ? 13.491 2.150 -22.099 1.00 96.88 165 ILE A CA 1
ATOM 1341 C C . ILE A 1 165 ? 12.559 3.358 -22.130 1.00 96.88 165 ILE A C 1
ATOM 1343 O O . ILE A 1 165 ? 12.759 4.336 -21.404 1.00 96.88 165 ILE A O 1
ATOM 1347 N N . THR A 1 166 ? 11.554 3.300 -22.993 1.00 96.00 166 THR A N 1
ATOM 1348 C CA . THR A 1 166 ? 10.554 4.351 -23.183 1.00 96.00 166 THR A CA 1
ATOM 1349 C C . THR A 1 166 ? 9.188 3.925 -22.654 1.00 96.00 166 THR A C 1
ATOM 1351 O O . THR A 1 166 ? 8.945 2.760 -22.342 1.00 96.00 166 THR A O 1
ATOM 1354 N N . GLU A 1 167 ? 8.257 4.877 -22.588 1.00 94.69 167 GLU A N 1
ATOM 1355 C CA . GLU A 1 167 ? 6.861 4.578 -22.264 1.00 94.69 167 GLU A CA 1
ATOM 1356 C C . GLU A 1 167 ? 6.235 3.594 -23.268 1.00 94.69 167 GLU A C 1
ATOM 1358 O O . GLU A 1 167 ? 5.444 2.735 -22.885 1.00 94.69 167 GLU A O 1
ATOM 1363 N N . GLU A 1 168 ? 6.598 3.702 -24.550 1.00 93.94 168 GLU A N 1
ATOM 1364 C CA . GLU A 1 168 ? 6.087 2.825 -25.606 1.00 93.94 168 GLU A CA 1
ATOM 1365 C C . GLU A 1 168 ? 6.534 1.379 -25.397 1.00 93.94 168 GLU A C 1
ATOM 1367 O O . GLU A 1 168 ? 5.708 0.478 -25.524 1.00 93.94 168 GLU A O 1
ATOM 1372 N N . ASP A 1 169 ? 7.789 1.163 -24.992 1.00 95.12 169 ASP A N 1
ATOM 1373 C CA . ASP A 1 169 ? 8.311 -0.174 -24.694 1.00 95.12 169 ASP A CA 1
ATOM 1374 C C . ASP A 1 169 ? 7.530 -0.838 -23.554 1.00 95.12 169 ASP A C 1
ATOM 1376 O O . ASP A 1 169 ? 7.163 -2.008 -23.647 1.00 95.12 169 ASP A O 1
ATOM 1380 N N . LEU A 1 170 ? 7.224 -0.080 -22.496 1.00 95.31 170 LEU A N 1
ATOM 1381 C CA . LEU A 1 170 ? 6.489 -0.598 -21.341 1.00 95.31 170 LEU A CA 1
ATOM 1382 C C . LEU A 1 170 ? 5.013 -0.870 -21.642 1.00 95.31 170 LEU A C 1
ATOM 1384 O O . LEU A 1 170 ? 4.449 -1.812 -21.095 1.00 95.31 170 LEU A O 1
ATOM 1388 N N . ARG A 1 171 ? 4.383 -0.096 -22.537 1.00 93.94 171 ARG A N 1
ATOM 1389 C CA . ARG A 1 171 ? 2.989 -0.330 -22.967 1.00 93.94 171 ARG A CA 1
ATOM 1390 C C . ARG A 1 171 ? 2.805 -1.616 -23.776 1.00 93.94 171 ARG A C 1
ATOM 1392 O O . ARG A 1 171 ? 1.670 -2.044 -23.963 1.00 93.94 171 ARG A O 1
ATOM 1399 N N . LEU A 1 172 ? 3.886 -2.204 -24.291 1.00 93.75 172 LEU A N 1
ATOM 1400 C CA . LEU A 1 172 ? 3.854 -3.503 -24.972 1.00 93.75 172 LEU A CA 1
ATOM 1401 C C . LEU A 1 172 ? 3.882 -4.686 -23.993 1.00 93.75 172 LE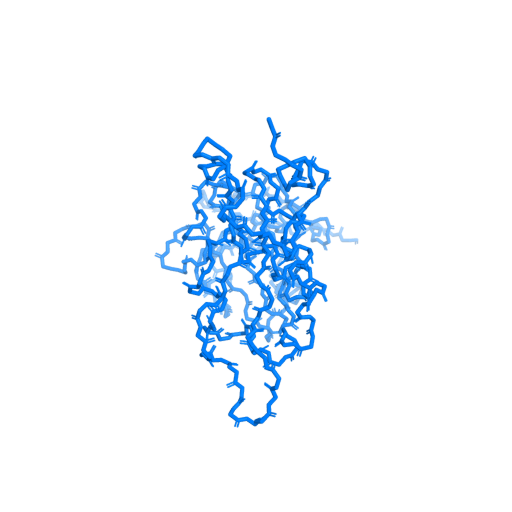U A C 1
ATOM 1403 O O . LEU A 1 172 ? 3.754 -5.834 -24.419 1.00 93.75 172 LEU A O 1
ATOM 1407 N N . LEU A 1 173 ? 4.085 -4.415 -22.704 1.00 94.56 173 LEU A N 1
ATOM 1408 C CA . LEU A 1 173 ? 4.138 -5.406 -21.639 1.00 94.56 173 LEU A CA 1
ATOM 1409 C C . LEU A 1 173 ? 2.801 -5.464 -20.902 1.00 94.56 173 LEU A C 1
ATOM 1411 O O . LEU A 1 173 ? 1.965 -4.570 -21.021 1.00 94.56 173 LEU A O 1
ATOM 1415 N N . ASP A 1 174 ? 2.617 -6.521 -20.116 1.00 94.94 174 ASP A N 1
ATOM 1416 C CA . ASP A 1 174 ? 1.421 -6.722 -19.298 1.00 94.94 174 ASP A CA 1
ATOM 1417 C C . ASP A 1 174 ? 1.481 -5.855 -18.030 1.00 94.94 174 ASP A C 1
ATOM 1419 O O . ASP A 1 174 ? 1.624 -6.350 -16.921 1.00 94.94 174 ASP A O 1
ATOM 1423 N N . ILE A 1 175 ? 1.494 -4.532 -18.203 1.00 96.06 175 ILE A N 1
ATOM 1424 C CA . ILE A 1 175 ? 1.481 -3.548 -17.118 1.00 96.06 175 ILE A CA 1
ATOM 1425 C C . ILE A 1 175 ? 0.226 -2.699 -17.285 1.00 96.06 175 ILE A C 1
ATOM 1427 O O . ILE A 1 175 ? 0.067 -1.977 -18.271 1.00 96.06 175 ILE A O 1
ATOM 1431 N N . ASP A 1 176 ? -0.657 -2.749 -16.294 1.00 96.06 176 ASP A N 1
ATOM 1432 C CA . ASP A 1 176 ? -1.882 -1.961 -16.300 1.00 96.06 176 ASP A CA 1
ATOM 1433 C C . ASP A 1 176 ? -1.634 -0.542 -15.770 1.00 96.06 176 ASP A C 1
ATOM 1435 O O . ASP A 1 176 ? -0.946 -0.341 -14.768 1.00 96.06 176 ASP A O 1
ATOM 1439 N N . GLY A 1 177 ? -2.309 0.446 -16.356 1.00 95.50 177 GLY A N 1
ATOM 1440 C CA . GLY A 1 177 ? -2.328 1.821 -15.856 1.00 95.50 177 GLY A CA 1
ATOM 1441 C C . GLY A 1 177 ? -1.209 2.706 -16.408 1.00 95.50 177 GLY A C 1
ATOM 1442 O O . GLY A 1 177 ? -0.881 2.669 -17.592 1.00 95.50 177 GLY A O 1
ATOM 1443 N N . ASP A 1 178 ? -0.684 3.594 -15.567 1.00 95.88 178 ASP A N 1
ATOM 1444 C CA . ASP A 1 178 ? 0.254 4.646 -15.956 1.00 95.88 178 ASP A CA 1
ATOM 1445 C C . ASP A 1 178 ? 1.707 4.165 -15.889 1.00 95.88 178 ASP A C 1
ATOM 1447 O O . ASP A 1 178 ? 2.418 4.424 -14.920 1.00 95.88 178 ASP A O 1
ATOM 1451 N N . VAL A 1 179 ? 2.166 3.493 -16.947 1.00 95.75 179 VAL A N 1
ATOM 1452 C CA . VAL A 1 179 ? 3.534 2.947 -17.072 1.00 95.75 179 VAL A CA 1
ATOM 1453 C C . VAL A 1 179 ? 4.663 3.968 -16.837 1.00 95.75 179 VAL A C 1
ATOM 1455 O O . VAL A 1 179 ? 5.799 3.580 -16.582 1.00 95.75 179 VAL A O 1
ATOM 1458 N N . ARG A 1 180 ? 4.380 5.277 -16.868 1.00 95.56 180 ARG A N 1
ATOM 1459 C CA . ARG A 1 180 ? 5.360 6.320 -16.520 1.00 95.56 180 ARG A CA 1
ATOM 1460 C C . ARG A 1 180 ? 5.824 6.230 -15.070 1.00 95.56 180 ARG A C 1
ATOM 1462 O O . ARG A 1 180 ? 6.973 6.558 -14.802 1.00 95.56 180 ARG A O 1
ATOM 1469 N N . GLU A 1 181 ? 4.980 5.737 -14.168 1.00 97.06 181 GLU A N 1
ATOM 1470 C CA . GLU A 1 181 ? 5.370 5.505 -12.773 1.00 97.06 181 GLU A CA 1
ATOM 1471 C C . GLU A 1 181 ? 6.442 4.409 -12.668 1.00 97.06 181 GLU A C 1
ATOM 1473 O O . GLU A 1 181 ? 7.310 4.479 -11.806 1.00 97.06 181 GLU A O 1
ATOM 1478 N N . VAL A 1 182 ? 6.450 3.433 -13.586 1.00 97.50 182 VAL A N 1
ATOM 1479 C CA . VAL A 1 182 ? 7.500 2.399 -13.656 1.00 97.50 182 VAL A CA 1
ATOM 1480 C C . VAL A 1 182 ? 8.832 2.993 -14.124 1.00 97.50 182 VAL A C 1
ATOM 1482 O O . VAL A 1 182 ? 9.875 2.668 -13.564 1.00 97.50 182 VAL A O 1
ATOM 1485 N N . LEU A 1 183 ? 8.817 3.906 -15.103 1.00 97.25 183 LEU A N 1
ATOM 1486 C CA . LEU A 1 183 ? 10.029 4.636 -15.508 1.00 97.25 183 LEU A CA 1
ATOM 1487 C C . LEU A 1 183 ? 10.571 5.506 -14.369 1.00 97.25 183 LEU A C 1
ATOM 1489 O O . LEU A 1 183 ? 11.783 5.577 -14.169 1.00 97.25 183 LEU A O 1
ATOM 1493 N N . ASP A 1 184 ? 9.679 6.161 -13.625 1.00 96.81 184 ASP A N 1
ATOM 1494 C CA . ASP A 1 184 ? 10.066 6.976 -12.475 1.00 96.81 184 ASP A CA 1
ATOM 1495 C C . ASP A 1 184 ? 10.624 6.107 -11.337 1.00 96.81 184 ASP A C 1
ATOM 1497 O O . ASP A 1 184 ? 11.619 6.468 -10.712 1.00 96.81 184 ASP A O 1
ATOM 1501 N N . LEU A 1 185 ? 10.081 4.901 -11.139 1.00 97.69 185 LEU A N 1
ATOM 1502 C CA . LEU A 1 185 ? 10.676 3.908 -10.247 1.00 97.69 185 LEU A CA 1
ATOM 1503 C C . LEU A 1 185 ? 12.087 3.519 -10.683 1.00 97.69 185 LEU A C 1
ATOM 1505 O O . LEU A 1 185 ? 12.986 3.581 -9.851 1.00 97.69 185 LEU A O 1
ATOM 1509 N N . PHE A 1 186 ? 12.314 3.167 -11.952 1.00 97.38 186 PHE A N 1
ATOM 1510 C CA . PHE A 1 186 ? 13.657 2.807 -12.428 1.00 97.38 186 PHE A CA 1
ATOM 1511 C C . PHE A 1 186 ? 14.679 3.916 -12.181 1.00 97.38 186 PHE A C 1
ATOM 1513 O O . PHE A 1 186 ? 15.805 3.641 -11.785 1.00 97.38 186 PHE A O 1
ATOM 1520 N N . ARG A 1 187 ? 14.277 5.177 -12.348 1.00 95.44 187 ARG A N 1
ATOM 1521 C CA . ARG A 1 187 ? 15.132 6.335 -12.061 1.00 95.44 187 ARG A CA 1
ATOM 1522 C C . ARG A 1 187 ? 15.532 6.441 -10.581 1.00 95.44 187 ARG A C 1
ATOM 1524 O O . ARG A 1 187 ? 16.589 6.998 -10.286 1.00 95.44 187 ARG A O 1
ATOM 1531 N N . HIS A 1 188 ? 14.675 6.006 -9.659 1.00 95.62 188 HIS A N 1
ATOM 1532 C CA . HIS A 1 188 ? 14.847 6.227 -8.221 1.00 95.62 188 HIS A CA 1
ATOM 1533 C C . HIS A 1 188 ? 15.334 4.998 -7.447 1.00 95.62 188 HIS A C 1
ATOM 1535 O O . HIS A 1 188 ? 15.989 5.154 -6.415 1.00 95.62 188 HIS A O 1
ATOM 1541 N N . ASP A 1 189 ? 15.015 3.795 -7.915 1.00 95.88 189 ASP A N 1
ATOM 1542 C CA . ASP A 1 189 ? 15.403 2.547 -7.275 1.00 95.88 189 ASP A CA 1
ATOM 1543 C C . ASP A 1 189 ? 16.824 2.147 -7.723 1.00 95.88 189 ASP A C 1
ATOM 1545 O O . ASP A 1 189 ? 17.043 1.843 -8.896 1.00 95.88 189 ASP A O 1
ATOM 1549 N N . PRO A 1 190 ? 17.810 2.131 -6.802 1.00 93.81 190 PRO A N 1
ATOM 1550 C CA . PRO A 1 190 ? 19.216 1.900 -7.136 1.00 93.81 190 PRO A CA 1
ATOM 1551 C C . PRO A 1 190 ? 19.499 0.492 -7.671 1.00 93.81 190 PRO A C 1
ATOM 1553 O O . PRO A 1 190 ? 20.602 0.245 -8.158 1.00 93.81 190 PRO A O 1
ATOM 1556 N N . SER A 1 191 ? 18.540 -0.435 -7.579 1.00 94.38 191 SER A N 1
ATOM 1557 C CA . SER A 1 191 ? 18.649 -1.750 -8.214 1.00 94.38 191 SER A CA 1
ATOM 1558 C C . SER A 1 191 ? 18.573 -1.693 -9.746 1.00 94.38 191 SER A C 1
ATOM 1560 O O . SER A 1 191 ? 18.990 -2.648 -10.399 1.00 94.38 191 SER A O 1
ATOM 1562 N N . PHE A 1 192 ? 18.125 -0.571 -10.323 1.00 95.88 192 PHE A N 1
ATOM 1563 C CA . PHE A 1 192 ? 18.059 -0.344 -11.765 1.00 95.88 192 PHE A CA 1
ATOM 1564 C C . PHE A 1 192 ? 19.117 0.682 -12.200 1.00 95.88 192 PHE A C 1
ATOM 1566 O O . PHE A 1 192 ? 18.868 1.889 -12.154 1.00 95.88 192 PHE A O 1
ATOM 1573 N N . PRO A 1 193 ? 20.313 0.245 -12.638 1.00 95.25 193 PRO A N 1
ATOM 1574 C CA . PRO A 1 193 ? 21.376 1.154 -13.051 1.00 95.25 193 PRO A CA 1
ATOM 1575 C C . PRO A 1 193 ? 20.980 1.881 -14.342 1.00 95.25 193 PRO A C 1
ATOM 1577 O O . PRO A 1 193 ? 21.107 1.360 -15.453 1.00 95.25 193 PRO A O 1
ATOM 1580 N N . CYS A 1 194 ? 20.448 3.094 -14.202 1.00 96.06 194 CYS A N 1
ATOM 1581 C CA . CYS A 1 194 ? 20.020 3.910 -15.327 1.00 96.06 194 CYS A CA 1
ATOM 1582 C C . CYS A 1 194 ? 20.108 5.411 -15.044 1.00 96.06 194 CYS A C 1
ATOM 1584 O O . CYS A 1 194 ? 20.199 5.861 -13.904 1.00 96.06 194 CYS A O 1
ATOM 1586 N N . GLU A 1 195 ? 20.064 6.193 -16.118 1.00 95.44 195 GLU A N 1
ATOM 1587 C CA . GLU A 1 195 ? 19.960 7.645 -16.077 1.00 95.44 195 GLU A CA 1
ATOM 1588 C C . GLU A 1 195 ? 18.660 8.102 -16.750 1.00 95.44 195 GLU A C 1
ATOM 1590 O O . GLU A 1 195 ? 18.290 7.576 -17.809 1.00 95.44 195 GLU A O 1
ATOM 1595 N N . PRO A 1 196 ? 17.960 9.100 -16.185 1.00 94.44 196 PRO A N 1
ATOM 1596 C CA . PRO A 1 196 ? 16.784 9.668 -16.820 1.00 94.44 196 PRO A CA 1
ATOM 1597 C C . PRO A 1 196 ? 17.188 10.464 -18.062 1.00 94.44 196 PRO A C 1
ATOM 1599 O O . PRO A 1 196 ? 18.071 11.322 -18.021 1.00 94.44 196 PRO A O 1
ATOM 1602 N N . ILE A 1 197 ? 16.499 10.215 -19.170 1.00 95.44 197 ILE A N 1
ATOM 1603 C CA . ILE A 1 197 ? 16.663 10.949 -20.423 1.00 95.44 197 ILE A CA 1
ATOM 1604 C C . ILE A 1 197 ? 15.298 11.377 -20.968 1.00 95.44 197 ILE A C 1
ATOM 1606 O O . ILE A 1 197 ? 14.249 10.903 -20.533 1.00 95.44 197 ILE A O 1
ATOM 1610 N N . SER A 1 198 ? 15.313 12.268 -21.955 1.00 91.31 198 SER A N 1
ATOM 1611 C CA . SER A 1 198 ? 14.104 12.672 -22.671 1.00 91.31 198 SER A CA 1
ATOM 1612 C C . SER A 1 198 ? 14.161 12.185 -24.111 1.00 91.31 198 SER A C 1
ATOM 1614 O O . SER A 1 198 ? 15.061 12.571 -24.860 1.00 91.31 198 SER A O 1
ATOM 1616 N N . THR A 1 199 ? 13.163 11.408 -24.521 1.00 87.12 199 THR A N 1
ATOM 1617 C CA . THR A 1 199 ? 13.001 10.933 -25.902 1.00 87.12 199 THR A CA 1
ATOM 1618 C C . THR A 1 199 ? 11.692 11.495 -26.444 1.00 87.12 199 THR A C 1
ATOM 1620 O O . THR A 1 199 ? 10.639 11.307 -25.845 1.00 87.12 199 THR A O 1
ATOM 1623 N N . HIS A 1 200 ? 11.747 12.270 -27.533 1.00 85.75 200 HIS A N 1
ATOM 1624 C CA . HIS A 1 200 ? 10.578 12.969 -28.100 1.00 85.75 200 HIS A CA 1
ATOM 1625 C C . HIS A 1 200 ? 9.782 13.827 -27.089 1.00 85.75 200 HIS A C 1
ATOM 1627 O O . HIS A 1 200 ? 8.573 13.999 -27.218 1.00 85.75 200 HIS A O 1
ATOM 1633 N N . GLY A 1 201 ? 10.462 14.383 -26.079 1.00 82.31 201 GLY A N 1
ATOM 1634 C CA . GLY A 1 201 ? 9.831 15.188 -25.025 1.00 82.31 201 GLY A CA 1
ATOM 1635 C C . GLY A 1 201 ? 9.095 14.375 -23.953 1.00 82.31 201 GLY A C 1
ATOM 1636 O O . GLY A 1 201 ? 8.439 14.969 -23.100 1.00 82.31 201 GLY A O 1
ATOM 1637 N N . MET A 1 202 ? 9.210 13.045 -23.978 1.00 87.38 202 MET A N 1
ATOM 1638 C CA . MET A 1 202 ? 8.670 12.140 -22.965 1.00 87.38 202 MET A CA 1
ATOM 1639 C C . MET A 1 202 ? 9.792 11.568 -22.097 1.00 87.38 202 MET A C 1
ATOM 1641 O O . MET A 1 202 ? 10.938 11.457 -22.545 1.00 87.38 202 MET A O 1
ATOM 1645 N N . LEU A 1 203 ? 9.447 11.215 -20.856 1.00 89.25 203 LEU A N 1
ATOM 1646 C CA . LEU A 1 203 ? 10.357 10.541 -19.935 1.00 89.25 203 LEU A CA 1
ATOM 1647 C C . LEU A 1 203 ? 10.764 9.183 -20.517 1.00 89.25 203 LEU A C 1
ATOM 1649 O O . LEU A 1 203 ? 9.921 8.417 -20.980 1.00 89.25 203 LEU A O 1
ATOM 1653 N N . ALA A 1 204 ? 12.057 8.898 -20.465 1.00 95.50 204 ALA A N 1
ATOM 1654 C CA . ALA A 1 204 ? 12.645 7.601 -20.743 1.00 95.50 204 ALA A CA 1
ATOM 1655 C C . ALA A 1 204 ? 13.829 7.392 -19.790 1.00 95.50 204 ALA A C 1
ATOM 1657 O O . ALA A 1 204 ? 14.323 8.339 -19.173 1.00 95.50 204 ALA A O 1
ATOM 1658 N N . VAL A 1 205 ? 14.308 6.159 -19.678 1.00 96.62 205 VAL A N 1
ATOM 1659 C CA . VAL A 1 205 ? 15.542 5.858 -18.942 1.00 96.62 205 VAL A CA 1
ATOM 1660 C C . VAL A 1 205 ? 16.543 5.192 -19.871 1.00 96.62 205 VAL A C 1
ATOM 1662 O O . VAL A 1 205 ? 16.168 4.431 -20.763 1.00 96.62 205 VAL A O 1
ATOM 1665 N N . ARG A 1 206 ? 17.827 5.495 -19.691 1.00 96.88 206 ARG A N 1
ATOM 1666 C CA . ARG A 1 206 ? 18.925 4.831 -20.393 1.00 96.88 206 ARG A CA 1
ATOM 1667 C C . ARG A 1 206 ? 19.705 3.993 -19.401 1.00 96.88 206 ARG A C 1
ATOM 1669 O O . ARG A 1 206 ? 20.191 4.534 -18.413 1.00 96.88 206 ARG A O 1
ATOM 1676 N N . LYS A 1 207 ? 19.843 2.701 -19.674 1.00 96.19 207 LYS A N 1
ATOM 1677 C CA . LYS A 1 207 ? 20.665 1.799 -18.869 1.00 96.19 207 LYS A CA 1
ATOM 1678 C C . LYS A 1 207 ? 22.102 2.305 -18.842 1.00 96.19 207 LYS A C 1
ATOM 1680 O O . LYS A 1 207 ? 22.662 2.645 -19.887 1.00 96.19 207 LYS A O 1
ATOM 1685 N N . THR A 1 208 ? 22.697 2.347 -17.662 1.00 92.25 208 THR A N 1
ATOM 1686 C CA . THR A 1 208 ? 24.133 2.559 -17.519 1.00 92.25 208 THR A CA 1
ATOM 1687 C C . THR A 1 208 ? 24.811 1.194 -17.516 1.00 92.25 208 THR A C 1
ATOM 1689 O O . THR A 1 208 ? 24.286 0.226 -16.966 1.00 92.25 208 THR A O 1
ATOM 1692 N N . ALA A 1 209 ? 25.947 1.078 -18.206 1.00 73.00 209 ALA A N 1
ATOM 1693 C CA . ALA A 1 209 ? 26.716 -0.160 -18.178 1.00 73.00 209 ALA A CA 1
ATOM 1694 C C . ALA A 1 209 ? 27.109 -0.459 -16.724 1.00 73.00 209 ALA A C 1
ATOM 1696 O O . ALA A 1 209 ? 27.656 0.416 -16.048 1.00 73.00 209 ALA A O 1
ATOM 1697 N N . SER A 1 210 ? 26.779 -1.666 -16.260 1.00 58.03 210 SER A N 1
ATOM 1698 C CA . SER A 1 210 ? 27.265 -2.198 -14.982 1.00 58.03 210 SER A CA 1
ATOM 1699 C C . SER A 1 210 ? 28.747 -2.547 -15.066 1.00 58.03 210 SER A C 1
ATOM 1701 O O . SER A 1 210 ? 29.172 -3.045 -16.135 1.00 58.03 210 SER A O 1
#